Protein AF-A0A510KNB8-F1 (afdb_monomer_lite)

Organism: NCBI:txid109328

pLDDT: mean 75.85, std 16.87, range [37.97, 94.94]

Secondary structure (DSSP, 8-state):
--SHHHHHHHHHTTS-HHHHHHHHHHHHHHHHHHHHHHHHHHH-HHHHHHHHHHHHHTT--HHHHHHHHHHHHHHHTTT-TTT-EEEEE-SSSS-EEEEEPP---SSSHHHHHHHHHHHHHHHHHHS-SS-------PPPTTTHHHHHH-THHHHHHHHHHHHHHHHHHHHHHHHHHHHHHTS-SGGGTHHHHHHHHHHHHHHHHS--

Foldseek 3Di:
DPPPVVVVVVVVVPCDPVNVVVVVVVVVVVLVVVLVVVLVVLVPVVVVVVVLVVCVVVVNDPVVSVVVVVLSVLSNQAFDVVNHWDWDQDPVDRDIDTGGHGSCHCVRPVNVVVVVVVVVVVVVVVDDPDDDDDDDDDDDPVCVVVCVVPVVVVVVVVVVVVVVVVVVVVVVVVVVVVVVVPPPPVVVVVVVVVVVVVVVVVVVVVPD

InterPro domains:
  IPR026889 Transposase zinc-binding domain [PF14319] (63-139)

Radius of gyration: 32.55 Å; chains: 1; bounding box: 115×32×62 Å

Sequence (208 aa):
MSQDWDTKRLEENKKSRIEIRLIFLYNIFMINITQNKLKYIFSNNNILLDSLKFCKKNNIGDSHLEHIKLSIDKFLACRDISKGFVKFKCPHCPVTHLFPITCKSKLCPSCGYKYSRTWTENIQKHILNIEHRHVLFTVPQECRKFFFYDRSLLSKLSAAVNQVFKFIFHNISRKRKRKFLDIPDITLLTPILYITASFLSFILLAGT

Structure (mmCIF, N/CA/C/O backbone):
data_AF-A0A510KNB8-F1
#
_entry.id   AF-A0A510KNB8-F1
#
loop_
_atom_site.group_PDB
_atom_site.id
_atom_site.type_symbol
_atom_site.label_atom_id
_atom_site.label_alt_id
_atom_site.label_comp_id
_atom_site.label_asym_id
_atom_site.label_entity_id
_atom_site.label_seq_id
_atom_site.pdbx_PDB_ins_code
_atom_site.Cartn_x
_atom_site.Cartn_y
_atom_site.Cartn_z
_atom_site.occupancy
_atom_site.B_iso_or_equiv
_atom_site.auth_seq_id
_atom_site.auth_comp_id
_atom_site.auth_asym_id
_atom_site.auth_atom_id
_atom_site.pdbx_PDB_model_num
ATOM 1 N N . MET A 1 1 ? -33.572 16.484 -9.021 1.00 37.97 1 MET A N 1
ATOM 2 C CA . MET A 1 1 ? -32.137 16.449 -8.637 1.00 37.97 1 MET A CA 1
ATOM 3 C C . MET A 1 1 ? -31.408 15.131 -8.957 1.00 37.97 1 MET A C 1
ATOM 5 O O . MET A 1 1 ? -30.201 15.099 -8.782 1.00 37.97 1 MET A O 1
ATOM 9 N N . SER A 1 2 ? -32.062 14.073 -9.467 1.00 44.78 2 SER A N 1
ATOM 10 C CA . SER A 1 2 ? -31.378 12.819 -9.878 1.00 44.78 2 SER A CA 1
ATOM 11 C C . SER A 1 2 ? -30.933 12.761 -11.349 1.00 44.78 2 SER A C 1
ATOM 13 O O . SER A 1 2 ? -30.234 11.833 -11.721 1.00 44.78 2 SER A O 1
ATOM 15 N N . GLN A 1 3 ? -31.290 13.739 -12.187 1.00 38.41 3 GLN A N 1
ATOM 16 C CA . GLN A 1 3 ? -30.986 13.690 -13.627 1.00 38.41 3 GLN A CA 1
ATOM 17 C C . GLN A 1 3 ? -29.587 14.209 -14.005 1.00 38.41 3 GLN A C 1
ATOM 19 O O . GLN A 1 3 ? -29.182 14.006 -15.137 1.00 38.41 3 GLN A O 1
ATOM 24 N N . ASP A 1 4 ? -28.836 14.828 -13.083 1.00 41.72 4 ASP A N 1
ATOM 25 C CA . ASP A 1 4 ? -27.551 15.498 -13.386 1.00 41.72 4 ASP A CA 1
ATOM 26 C C . ASP A 1 4 ? -26.318 14.568 -13.304 1.00 41.72 4 ASP A C 1
ATOM 28 O O . ASP A 1 4 ? -25.263 14.838 -13.880 1.00 41.72 4 ASP A O 1
ATOM 32 N N . TRP A 1 5 ? -26.441 13.439 -12.597 1.00 46.06 5 TRP A N 1
ATOM 33 C CA . TRP A 1 5 ? -25.356 12.460 -12.442 1.00 46.06 5 TRP A CA 1
ATOM 34 C C . TRP A 1 5 ? -25.193 11.556 -13.667 1.00 46.06 5 TRP A C 1
ATOM 36 O O . TRP A 1 5 ? -24.075 11.152 -13.991 1.00 46.06 5 TRP A O 1
ATOM 46 N N . ASP A 1 6 ? -26.291 11.254 -14.360 1.00 45.09 6 ASP A N 1
ATOM 47 C CA . ASP A 1 6 ? -26.272 10.387 -15.539 1.00 45.09 6 ASP A CA 1
ATOM 48 C C . ASP A 1 6 ? -25.862 11.150 -16.811 1.00 45.09 6 ASP A C 1
ATOM 50 O O . ASP A 1 6 ? -25.139 10.595 -17.638 1.00 45.09 6 ASP A O 1
ATOM 54 N N . THR A 1 7 ? -26.193 12.441 -16.940 1.00 47.72 7 THR A N 1
ATOM 55 C CA . THR A 1 7 ? -25.701 13.309 -18.032 1.00 47.72 7 THR A CA 1
ATOM 56 C C . THR A 1 7 ? -24.196 13.550 -17.945 1.00 47.72 7 THR A C 1
ATOM 58 O O . THR A 1 7 ? -23.511 13.399 -18.956 1.00 47.72 7 THR A O 1
ATOM 61 N N . LYS A 1 8 ? -23.643 13.795 -16.745 1.00 50.78 8 LYS A N 1
ATOM 62 C CA . LYS A 1 8 ? -22.181 13.868 -16.536 1.00 50.78 8 LYS A CA 1
ATOM 63 C C . LYS A 1 8 ? -21.472 12.556 -16.891 1.00 50.78 8 LYS A C 1
ATOM 65 O O . LYS A 1 8 ? -20.416 12.580 -17.518 1.00 50.78 8 LYS A O 1
ATOM 70 N N . ARG A 1 9 ? -22.079 11.402 -16.585 1.00 43.78 9 ARG A N 1
ATOM 71 C CA . ARG A 1 9 ? -21.551 10.073 -16.958 1.00 43.78 9 ARG A CA 1
ATOM 72 C C . ARG A 1 9 ? -21.585 9.821 -18.474 1.00 43.78 9 ARG A C 1
ATOM 74 O O . ARG A 1 9 ? -20.752 9.078 -18.997 1.00 43.78 9 ARG A O 1
ATOM 81 N N . LEU A 1 10 ? -22.534 10.416 -19.197 1.00 47.25 10 LEU A N 1
ATOM 82 C CA . LEU A 1 10 ? -22.627 10.327 -20.659 1.00 47.25 10 LEU A CA 1
ATOM 83 C C . LEU A 1 10 ? -21.673 11.306 -21.372 1.00 47.25 10 LEU A C 1
ATOM 85 O O . LEU A 1 10 ? -21.137 10.961 -22.425 1.00 47.25 10 LEU A O 1
ATOM 89 N N . GLU A 1 11 ? -21.389 12.474 -20.788 1.00 47.88 11 GLU A N 1
ATOM 90 C CA . GLU A 1 11 ? -20.383 13.425 -21.294 1.00 47.88 11 GLU A CA 1
ATOM 91 C C . GLU A 1 11 ? -18.941 12.937 -21.078 1.00 47.88 11 GLU A C 1
ATOM 93 O O . GLU A 1 11 ? -18.114 13.048 -21.986 1.00 47.88 11 GLU A O 1
ATOM 98 N N . GLU A 1 12 ? -18.646 12.276 -19.952 1.00 51.28 12 GLU A N 1
ATOM 99 C CA . GLU A 1 12 ? -17.350 11.617 -19.714 1.00 51.28 12 GLU A CA 1
ATOM 100 C C . GLU A 1 12 ? -17.044 10.504 -20.741 1.00 51.28 12 GLU A C 1
ATOM 102 O O . GLU A 1 12 ? -15.880 10.250 -21.063 1.00 51.28 12 GLU A O 1
ATOM 107 N N . ASN A 1 13 ? -18.078 9.885 -21.325 1.00 47.84 13 ASN A N 1
ATOM 108 C CA . ASN A 1 13 ? -17.959 8.811 -22.320 1.00 47.84 13 ASN A CA 1
ATOM 109 C C . ASN A 1 13 ? -17.684 9.289 -23.761 1.00 47.84 13 ASN A C 1
ATOM 111 O O . ASN A 1 13 ? -17.411 8.464 -24.635 1.00 47.84 13 ASN A O 1
ATOM 115 N N . LYS A 1 14 ? -17.701 10.603 -24.030 1.00 47.09 14 LYS A N 1
ATOM 116 C CA . LYS A 1 14 ? -17.340 11.190 -25.338 1.00 47.09 14 LYS A CA 1
ATOM 117 C C . LYS A 1 14 ? -15.885 11.653 -25.427 1.00 47.09 14 LYS A C 1
ATOM 119 O O . LYS A 1 14 ? -15.497 12.275 -26.415 1.00 47.09 14 LYS A O 1
ATOM 124 N N . LYS A 1 15 ? -15.050 11.350 -24.431 1.00 50.06 15 LYS A N 1
ATOM 125 C CA . LYS A 1 15 ? -13.627 11.689 -24.485 1.00 50.06 15 LYS A CA 1
ATOM 126 C C . LYS A 1 15 ? -12.963 10.892 -25.606 1.00 50.06 15 LYS A C 1
ATOM 128 O O . LYS A 1 15 ? -12.914 9.662 -25.561 1.00 50.06 15 LYS A O 1
ATOM 133 N N . SER A 1 16 ? -12.525 11.589 -26.656 1.00 60.34 16 SER A N 1
ATOM 134 C CA . SER A 1 16 ? -12.031 10.964 -27.884 1.00 60.34 16 SER A CA 1
ATOM 135 C C . SER A 1 16 ? -10.957 9.917 -27.556 1.00 60.34 16 SER A C 1
ATOM 137 O O . SER A 1 16 ? -10.113 10.111 -26.677 1.00 60.34 16 SER A O 1
ATOM 139 N N . ARG A 1 17 ? -10.960 8.778 -28.263 1.00 57.19 17 ARG A N 1
ATOM 140 C CA . ARG A 1 17 ? -9.963 7.698 -28.086 1.00 57.19 17 ARG A CA 1
ATOM 141 C C . ARG A 1 17 ? -8.509 8.205 -28.103 1.00 57.19 17 ARG A C 1
ATOM 143 O O . ARG A 1 17 ? -7.626 7.541 -27.563 1.00 57.19 17 ARG A O 1
ATOM 150 N N . ILE A 1 18 ? -8.275 9.360 -28.725 1.00 60.16 18 ILE A N 1
ATOM 151 C CA . ILE A 1 18 ? -6.992 10.056 -28.811 1.00 60.16 18 ILE A CA 1
ATOM 152 C C . ILE A 1 18 ? -6.661 10.754 -27.485 1.00 60.16 18 ILE A C 1
ATOM 154 O O . ILE A 1 18 ? -5.576 10.538 -26.955 1.00 60.16 18 ILE A O 1
ATOM 158 N N . GLU A 1 19 ? -7.591 11.501 -26.885 1.00 64.12 19 GLU A N 1
ATOM 159 C CA . GLU A 1 19 ? -7.379 12.143 -25.581 1.00 64.12 19 GLU A CA 1
ATOM 160 C C . GLU A 1 19 ? -7.156 11.133 -24.452 1.00 64.12 19 GLU A C 1
ATOM 162 O O . GLU A 1 19 ? -6.263 11.317 -23.626 1.00 64.12 19 GLU A O 1
ATOM 167 N N . ILE A 1 20 ? -7.903 10.024 -24.437 1.00 65.88 20 ILE A N 1
ATOM 168 C CA . ILE A 1 20 ? -7.697 8.949 -23.452 1.00 65.88 20 ILE A CA 1
ATOM 169 C C . ILE A 1 20 ? -6.297 8.335 -23.616 1.00 65.88 20 ILE A C 1
ATOM 171 O O . ILE A 1 20 ? -5.609 8.086 -22.624 1.00 65.88 20 ILE A O 1
ATOM 175 N N . ARG A 1 21 ? -5.835 8.139 -24.860 1.00 62.38 21 ARG A N 1
ATOM 176 C CA . ARG A 1 21 ? -4.473 7.662 -25.155 1.00 62.38 21 ARG A CA 1
ATOM 177 C C . ARG A 1 21 ? -3.401 8.665 -24.736 1.00 62.38 21 ARG A C 1
ATOM 179 O O . ARG A 1 21 ? -2.405 8.247 -24.156 1.00 62.38 21 ARG A O 1
ATOM 186 N N . LEU A 1 22 ? -3.599 9.958 -24.979 1.00 62.34 22 LEU A N 1
ATOM 187 C CA . LEU A 1 22 ? -2.651 11.009 -24.599 1.00 62.34 22 LEU A CA 1
ATOM 188 C C . LEU A 1 22 ? -2.542 11.152 -23.077 1.00 62.34 22 LEU A C 1
ATOM 190 O O . LEU A 1 22 ? -1.435 11.198 -22.550 1.00 62.34 22 LEU A O 1
ATOM 194 N N . ILE A 1 23 ? -3.664 11.111 -22.352 1.00 68.44 23 ILE A N 1
ATOM 195 C CA . ILE A 1 23 ? -3.682 11.113 -20.880 1.00 68.44 23 ILE A CA 1
ATOM 196 C C . ILE A 1 23 ? -3.007 9.852 -20.327 1.00 68.44 23 ILE A C 1
ATOM 198 O O . ILE A 1 23 ? -2.263 9.914 -19.347 1.00 68.44 23 ILE A O 1
ATOM 202 N N . PHE A 1 24 ? -3.233 8.694 -20.949 1.00 63.56 24 PHE A N 1
ATOM 203 C CA . PHE A 1 24 ? -2.579 7.445 -20.564 1.00 63.56 24 PHE A CA 1
ATOM 204 C C . PHE A 1 24 ? -1.060 7.501 -20.785 1.00 63.56 24 PHE A C 1
ATOM 206 O O . PHE A 1 24 ? -0.296 7.131 -19.892 1.00 63.56 24 PHE A O 1
ATOM 213 N N . LEU A 1 25 ? -0.617 8.020 -21.931 1.00 60.75 25 LEU A N 1
ATOM 214 C CA . LEU A 1 25 ? 0.799 8.190 -22.261 1.00 60.75 25 LEU A CA 1
ATOM 215 C C . LEU A 1 25 ? 1.481 9.217 -21.353 1.00 60.75 25 LEU A C 1
ATOM 217 O O . LEU A 1 25 ? 2.563 8.933 -20.847 1.00 60.75 25 LEU A O 1
ATOM 221 N N . TYR A 1 26 ? 0.835 10.351 -21.070 1.00 64.25 26 TYR A N 1
ATOM 222 C CA . TYR A 1 26 ? 1.344 11.363 -20.143 1.00 64.25 26 TYR A CA 1
ATOM 223 C C . TYR A 1 26 ? 1.518 10.794 -18.732 1.00 64.25 26 TYR A C 1
ATOM 225 O O . TYR A 1 26 ? 2.576 10.946 -18.129 1.00 64.25 26 TYR A O 1
ATOM 233 N N . ASN A 1 27 ? 0.533 10.046 -18.228 1.00 59.69 27 ASN A N 1
ATOM 234 C CA . ASN A 1 27 ? 0.640 9.398 -16.921 1.00 59.69 27 ASN A CA 1
ATOM 235 C C . ASN A 1 27 ? 1.755 8.343 -16.884 1.00 59.69 27 ASN A C 1
ATOM 237 O O . ASN A 1 27 ? 2.512 8.286 -15.918 1.00 59.69 27 ASN A O 1
ATOM 241 N N . ILE A 1 28 ? 1.904 7.528 -17.934 1.00 61.66 28 ILE A N 1
ATOM 242 C CA . ILE A 1 28 ? 3.012 6.565 -18.035 1.00 61.66 28 ILE A CA 1
ATOM 243 C C . ILE A 1 28 ? 4.361 7.285 -18.044 1.00 61.66 28 ILE A C 1
ATOM 245 O O . ILE A 1 28 ? 5.268 6.885 -17.314 1.00 61.66 28 ILE A O 1
ATOM 249 N N . PHE A 1 29 ? 4.484 8.343 -18.840 1.00 57.44 29 PHE A N 1
ATOM 250 C CA . PHE A 1 29 ? 5.706 9.121 -18.991 1.00 57.44 29 PHE A CA 1
ATOM 251 C C . PHE A 1 29 ? 6.100 9.820 -17.684 1.00 57.44 29 PHE A C 1
ATOM 253 O O . PHE A 1 29 ? 7.228 9.660 -17.217 1.00 57.44 29 PHE A O 1
ATOM 260 N N . MET A 1 30 ? 5.153 10.495 -17.028 1.00 55.53 30 MET A N 1
ATOM 261 C CA . MET A 1 30 ? 5.379 11.191 -15.758 1.00 55.53 30 MET A CA 1
ATOM 262 C C . MET A 1 30 ? 5.761 10.233 -14.627 1.00 55.53 30 MET A C 1
ATOM 264 O O . MET A 1 30 ? 6.678 10.532 -13.860 1.00 55.53 30 MET A O 1
ATOM 268 N N . ILE A 1 31 ? 5.127 9.056 -14.555 1.00 59.28 31 ILE A N 1
ATOM 269 C CA . ILE A 1 31 ? 5.486 8.006 -13.592 1.00 59.28 31 ILE A CA 1
ATOM 270 C C . ILE A 1 31 ? 6.909 7.496 -13.856 1.00 59.28 31 ILE A C 1
ATOM 272 O O . ILE A 1 31 ? 7.664 7.289 -12.907 1.00 59.28 31 ILE A O 1
ATOM 276 N N . ASN A 1 32 ? 7.305 7.319 -15.120 1.00 58.62 32 ASN A N 1
ATOM 277 C CA . ASN A 1 32 ? 8.654 6.864 -15.472 1.00 58.62 32 ASN A CA 1
ATOM 278 C C . ASN A 1 32 ? 9.730 7.900 -15.097 1.00 58.62 32 ASN A C 1
ATOM 280 O O . ASN A 1 32 ? 10.760 7.539 -14.529 1.00 58.62 32 ASN A O 1
ATOM 284 N N . ILE A 1 33 ? 9.463 9.191 -15.325 1.00 58.91 33 ILE A N 1
ATOM 285 C CA . ILE A 1 33 ? 10.371 10.284 -14.942 1.00 58.91 33 ILE A CA 1
ATOM 286 C C . ILE A 1 33 ? 10.575 10.334 -13.422 1.00 58.91 33 ILE A C 1
ATOM 288 O O . ILE A 1 33 ? 11.712 10.417 -12.952 1.00 58.91 33 ILE A O 1
ATOM 292 N N . THR A 1 34 ? 9.502 10.236 -12.627 1.00 59.38 34 THR A N 1
ATOM 293 C CA . THR A 1 34 ? 9.623 10.267 -11.155 1.00 59.38 34 THR A CA 1
ATOM 294 C C . THR A 1 34 ? 10.324 9.028 -10.597 1.00 59.38 34 THR A C 1
ATOM 296 O O . THR A 1 34 ? 11.083 9.141 -9.632 1.00 59.38 34 THR A O 1
ATOM 299 N N . GLN A 1 35 ? 10.125 7.849 -11.202 1.00 63.97 35 GLN A N 1
ATOM 300 C CA . GLN A 1 35 ? 10.828 6.624 -10.799 1.00 63.97 35 GLN A CA 1
ATOM 301 C C . GLN A 1 35 ? 12.347 6.767 -10.961 1.00 63.97 35 GLN A C 1
ATOM 303 O O . GLN A 1 35 ? 13.082 6.346 -10.071 1.00 63.97 35 GLN A O 1
ATOM 308 N N . ASN A 1 36 ? 12.817 7.396 -12.042 1.00 69.00 36 ASN A N 1
ATOM 309 C CA . ASN A 1 36 ? 14.249 7.542 -12.319 1.00 69.00 36 ASN A CA 1
ATOM 310 C C . ASN A 1 36 ? 14.960 8.428 -11.285 1.00 69.00 36 ASN A C 1
ATOM 312 O O . ASN A 1 36 ? 16.043 8.078 -10.819 1.00 69.00 36 ASN A O 1
ATOM 316 N N . LYS A 1 37 ? 14.320 9.518 -10.839 1.00 81.44 37 LYS A N 1
ATOM 317 C CA . LYS A 1 37 ? 14.880 10.397 -9.799 1.00 81.44 37 LYS A CA 1
ATOM 318 C C . LYS A 1 37 ? 14.976 9.703 -8.437 1.00 81.44 37 LYS A C 1
ATOM 320 O O . LYS A 1 37 ? 15.983 9.835 -7.749 1.00 81.44 37 LYS A O 1
ATOM 325 N N . LEU A 1 38 ? 13.954 8.936 -8.049 1.00 83.31 38 LEU A N 1
ATOM 326 C CA . LEU A 1 38 ? 13.978 8.192 -6.785 1.00 83.31 38 LEU A CA 1
ATOM 327 C C . LEU A 1 38 ? 14.984 7.044 -6.816 1.00 83.31 38 LEU A C 1
ATOM 329 O O . LEU A 1 38 ? 15.718 6.858 -5.850 1.00 83.31 38 LEU A O 1
ATOM 333 N N . LYS A 1 39 ? 15.069 6.306 -7.927 1.00 86.12 39 LYS A N 1
ATOM 334 C CA . LYS A 1 39 ? 16.095 5.273 -8.096 1.00 86.12 39 LYS A CA 1
ATOM 335 C C . LYS A 1 39 ? 17.502 5.844 -7.955 1.00 86.12 39 LYS A C 1
ATOM 337 O O . LYS A 1 39 ? 18.320 5.224 -7.292 1.00 86.12 39 LYS A O 1
ATOM 342 N N . TYR A 1 40 ? 17.760 7.034 -8.498 1.00 84.69 40 TYR A N 1
ATOM 343 C CA . TYR A 1 40 ? 19.043 7.715 -8.324 1.00 84.69 40 TYR A CA 1
ATOM 344 C C . TYR A 1 40 ? 19.358 8.007 -6.847 1.00 84.69 40 TYR A C 1
ATOM 346 O O . TYR A 1 40 ? 20.450 7.699 -6.381 1.00 84.69 40 TYR A O 1
ATOM 354 N N . ILE A 1 41 ? 18.385 8.523 -6.085 1.00 84.44 41 ILE A N 1
ATOM 355 C CA . ILE A 1 41 ? 18.554 8.803 -4.647 1.00 84.44 41 ILE A CA 1
ATOM 356 C C . ILE A 1 41 ? 18.898 7.524 -3.875 1.00 84.44 41 ILE A C 1
ATOM 358 O O . ILE A 1 41 ? 19.840 7.518 -3.088 1.00 84.44 41 ILE A O 1
ATOM 362 N N . PHE A 1 42 ? 18.164 6.436 -4.120 1.00 82.81 42 PHE A N 1
ATOM 363 C CA . PHE A 1 42 ? 18.395 5.159 -3.440 1.00 82.81 42 PHE A CA 1
ATOM 364 C C . PHE A 1 42 ? 19.616 4.396 -3.962 1.00 82.81 42 PHE A C 1
ATOM 366 O O . PHE A 1 42 ? 20.124 3.536 -3.256 1.00 82.81 42 PHE A O 1
ATOM 373 N N . SER A 1 43 ? 20.113 4.706 -5.159 1.00 82.75 43 SER A N 1
ATOM 374 C CA . SER A 1 43 ? 21.369 4.149 -5.668 1.00 82.75 43 SER A CA 1
ATOM 375 C C . SER A 1 43 ? 22.597 4.783 -5.010 1.00 82.75 43 SER A C 1
ATOM 377 O O . SER A 1 43 ? 23.699 4.255 -5.147 1.00 82.75 43 SER A O 1
ATOM 379 N N . ASN A 1 44 ? 22.437 5.918 -4.322 1.00 79.81 44 ASN A N 1
ATOM 380 C CA . ASN A 1 44 ? 23.536 6.573 -3.635 1.00 79.81 44 ASN A CA 1
ATOM 381 C C . ASN A 1 44 ? 23.776 5.911 -2.267 1.00 79.81 44 ASN A C 1
ATOM 383 O O . ASN A 1 44 ? 23.074 6.183 -1.287 1.00 79.81 44 ASN A O 1
ATOM 387 N N . ASN A 1 45 ? 24.781 5.033 -2.205 1.00 68.94 45 ASN A N 1
ATOM 388 C CA . ASN A 1 45 ? 25.055 4.159 -1.057 1.00 68.94 45 ASN A CA 1
ATOM 389 C C . ASN A 1 45 ? 25.256 4.904 0.273 1.00 68.94 45 ASN A C 1
ATOM 391 O O . ASN A 1 45 ? 24.925 4.361 1.326 1.00 68.94 45 ASN A O 1
ATOM 395 N N . ASN A 1 46 ? 25.734 6.151 0.242 1.00 71.44 46 ASN A N 1
ATOM 396 C CA . ASN A 1 46 ? 25.995 6.933 1.454 1.00 71.44 46 ASN A CA 1
ATOM 397 C C . ASN A 1 46 ? 24.700 7.268 2.215 1.00 71.44 46 ASN A C 1
ATOM 399 O O . ASN A 1 46 ? 24.620 7.057 3.422 1.00 71.44 46 ASN A O 1
ATOM 403 N N . ILE A 1 47 ? 23.645 7.682 1.502 1.00 73.50 47 ILE A N 1
ATOM 404 C CA . ILE A 1 47 ? 22.344 8.032 2.103 1.00 73.50 47 ILE A CA 1
ATOM 405 C C . ILE A 1 47 ? 21.697 6.793 2.734 1.00 73.50 47 ILE A C 1
ATOM 407 O O . ILE A 1 47 ? 21.156 6.839 3.842 1.00 73.50 47 ILE A O 1
ATOM 411 N N . LEU A 1 48 ? 21.773 5.667 2.026 1.00 73.75 48 LEU A N 1
ATOM 412 C CA . LEU A 1 48 ? 21.264 4.375 2.474 1.00 73.75 48 LEU A CA 1
ATOM 413 C C . LEU A 1 48 ? 21.982 3.893 3.737 1.00 73.75 48 LEU A C 1
ATOM 415 O O . LEU A 1 48 ? 21.340 3.480 4.702 1.00 73.75 48 LEU A O 1
ATOM 419 N N . LEU A 1 49 ? 23.312 3.976 3.743 1.00 73.69 49 LEU A N 1
ATOM 420 C CA . LEU A 1 49 ? 24.137 3.533 4.856 1.00 73.69 49 LEU A CA 1
ATOM 421 C C . LEU A 1 49 ? 23.889 4.374 6.114 1.00 73.69 49 LEU A C 1
ATOM 423 O O . LEU A 1 49 ? 23.767 3.816 7.205 1.00 73.69 49 LEU A O 1
ATOM 427 N N . ASP A 1 50 ? 23.749 5.690 5.975 1.00 75.88 50 ASP A N 1
ATOM 428 C CA . ASP A 1 50 ? 23.481 6.581 7.107 1.00 75.88 50 ASP A CA 1
ATOM 429 C C . ASP A 1 50 ? 22.069 6.391 7.669 1.00 75.88 50 ASP A C 1
ATOM 431 O O . ASP A 1 50 ? 21.879 6.358 8.888 1.00 75.88 50 ASP A O 1
ATOM 435 N N . SER A 1 51 ? 21.094 6.129 6.797 1.00 73.88 51 SER A N 1
ATOM 436 C CA . SER A 1 51 ? 19.736 5.751 7.203 1.00 73.88 51 SER A CA 1
ATOM 437 C C . SER A 1 51 ? 19.729 4.433 7.987 1.00 73.88 51 SER A C 1
ATOM 439 O O . SER A 1 51 ? 19.083 4.322 9.028 1.00 73.88 51 SER A O 1
ATOM 441 N N . LEU A 1 52 ? 20.495 3.435 7.539 1.00 78.62 52 LEU A N 1
ATOM 442 C CA . LEU A 1 52 ? 20.609 2.143 8.222 1.00 78.62 52 LEU A CA 1
ATOM 443 C C . LEU A 1 52 ? 21.326 2.260 9.576 1.00 78.62 52 LEU A C 1
ATOM 445 O O . LEU A 1 52 ? 20.895 1.634 10.546 1.00 78.62 52 LEU A O 1
ATOM 449 N N . LYS A 1 53 ? 22.372 3.093 9.678 1.00 78.31 53 LYS A N 1
ATOM 450 C CA . LYS A 1 53 ? 23.030 3.415 10.959 1.00 78.31 53 LYS A CA 1
ATOM 451 C C . LYS A 1 53 ? 22.052 4.072 11.935 1.00 78.31 53 LYS A C 1
ATOM 453 O O . LYS A 1 53 ? 22.024 3.703 13.108 1.00 78.31 53 LYS A O 1
ATOM 458 N N . PHE A 1 54 ? 21.217 4.998 11.456 1.00 77.19 54 PHE A N 1
ATOM 459 C CA . PHE A 1 54 ? 20.163 5.616 12.262 1.00 77.19 54 PHE A CA 1
ATOM 460 C C . PHE A 1 54 ? 19.136 4.586 12.751 1.00 77.19 54 PHE A C 1
ATOM 462 O O . PHE A 1 54 ? 18.764 4.593 13.923 1.00 77.19 54 PHE A O 1
ATOM 469 N N . CYS A 1 55 ? 18.705 3.660 11.894 1.00 73.81 55 CYS A N 1
ATOM 470 C CA . CYS A 1 55 ? 17.787 2.591 12.288 1.00 73.81 55 CYS A CA 1
ATOM 471 C C . CYS A 1 55 ? 18.389 1.677 13.367 1.00 73.81 55 CYS A C 1
ATOM 473 O O . CYS A 1 55 ? 17.719 1.383 14.356 1.00 73.81 55 CYS A O 1
ATOM 475 N N . LYS A 1 56 ? 19.666 1.296 13.228 1.00 76.44 56 LYS A N 1
ATOM 476 C CA . LYS A 1 56 ? 20.380 0.488 14.228 1.00 76.44 56 LYS A CA 1
ATOM 477 C C . LYS A 1 56 ? 20.512 1.213 15.573 1.00 76.44 56 LYS A C 1
ATOM 479 O O . LYS A 1 56 ? 20.352 0.592 16.617 1.00 76.44 56 LYS A O 1
ATOM 484 N N . LYS A 1 57 ? 20.722 2.534 15.553 1.00 77.06 57 LYS A N 1
ATOM 485 C CA . LYS A 1 57 ? 20.771 3.383 16.759 1.00 77.06 57 LYS A CA 1
ATOM 486 C C . LYS A 1 57 ? 19.442 3.421 17.532 1.00 77.06 57 LYS A C 1
ATOM 488 O O . LYS A 1 57 ? 19.456 3.669 18.730 1.00 77.06 57 LYS A O 1
ATOM 493 N N . ASN A 1 58 ? 18.312 3.168 16.870 1.00 73.88 58 ASN A N 1
ATOM 494 C CA . ASN A 1 58 ? 16.976 3.154 17.478 1.00 73.88 58 ASN A CA 1
ATOM 495 C C . ASN A 1 58 ? 16.494 1.737 17.862 1.00 73.88 58 ASN A C 1
ATOM 497 O O . ASN A 1 58 ? 15.289 1.504 17.936 1.00 73.88 58 ASN A O 1
ATOM 501 N N . ASN A 1 59 ? 17.412 0.786 18.074 1.00 73.06 59 ASN A N 1
ATOM 502 C CA . ASN A 1 59 ? 17.125 -0.601 18.472 1.00 73.06 59 ASN A CA 1
ATOM 503 C C . ASN A 1 59 ? 16.150 -1.349 17.539 1.00 73.06 59 ASN A C 1
ATOM 505 O O . ASN A 1 59 ? 15.390 -2.214 17.977 1.00 73.06 59 ASN A O 1
ATOM 509 N N . ILE A 1 60 ? 16.156 -1.037 16.240 1.00 77.19 60 ILE A N 1
ATOM 510 C CA . ILE A 1 60 ? 15.411 -1.824 15.253 1.00 77.19 60 ILE A CA 1
ATOM 511 C C . ILE A 1 60 ? 16.116 -3.174 15.080 1.00 77.19 60 ILE A C 1
ATOM 513 O O . ILE A 1 60 ? 17.318 -3.209 14.829 1.00 77.19 60 ILE A O 1
ATOM 517 N N . GLY A 1 61 ? 15.368 -4.274 15.205 1.00 79.88 61 GLY A N 1
ATOM 518 C CA . GLY A 1 61 ? 15.914 -5.627 15.074 1.00 79.88 61 GLY A CA 1
ATOM 519 C C . GLY A 1 61 ? 16.529 -5.892 13.696 1.00 79.88 61 GLY A C 1
ATOM 520 O O . GLY A 1 61 ? 16.019 -5.416 12.677 1.00 79.88 61 GLY A O 1
ATOM 521 N N . ASP A 1 62 ? 17.597 -6.690 13.661 1.00 82.38 62 ASP A N 1
ATOM 522 C CA . ASP A 1 62 ? 18.381 -6.942 12.443 1.00 82.38 62 ASP A CA 1
ATOM 523 C C . ASP A 1 62 ? 17.545 -7.548 11.303 1.00 82.38 62 ASP A C 1
ATOM 525 O O . ASP A 1 62 ? 17.686 -7.143 10.149 1.00 82.38 62 ASP A O 1
ATOM 529 N N . SER A 1 63 ? 16.579 -8.416 11.621 1.00 84.94 63 SER A N 1
ATOM 530 C CA . SER A 1 63 ? 15.647 -8.988 10.636 1.00 84.94 63 SER A CA 1
ATOM 531 C C . SER A 1 63 ? 14.815 -7.923 9.911 1.00 84.94 63 SER A C 1
ATOM 533 O O . SER A 1 63 ? 14.536 -8.026 8.713 1.00 84.94 63 SER A O 1
ATOM 535 N N . HIS A 1 64 ? 14.435 -6.855 10.614 1.00 82.81 64 HIS A N 1
ATOM 536 C CA . HIS A 1 64 ? 13.695 -5.750 10.017 1.00 82.81 64 HIS A CA 1
ATOM 537 C C . HIS A 1 64 ? 14.597 -4.907 9.106 1.00 82.81 64 HIS A C 1
ATOM 539 O O . HIS A 1 64 ? 14.160 -4.468 8.041 1.00 82.81 64 HIS A O 1
ATOM 545 N N . LEU A 1 65 ? 15.868 -4.728 9.480 1.00 84.62 65 LEU A N 1
ATOM 546 C CA . LEU A 1 65 ? 16.859 -4.037 8.651 1.00 84.62 65 LEU A CA 1
ATOM 547 C C . LEU A 1 65 ? 17.124 -4.785 7.341 1.00 84.62 65 LEU A C 1
ATOM 549 O O . LEU A 1 65 ? 17.187 -4.158 6.282 1.00 84.62 65 LEU A O 1
ATOM 553 N N . GLU A 1 66 ? 17.235 -6.112 7.384 1.00 86.62 66 GLU A N 1
ATOM 554 C CA . GLU A 1 66 ? 17.367 -6.941 6.181 1.00 86.62 66 GLU A CA 1
ATOM 555 C C . GLU A 1 66 ? 16.160 -6.798 5.257 1.00 86.62 66 GLU A C 1
ATOM 557 O O . GLU A 1 66 ? 16.316 -6.603 4.050 1.00 86.62 66 GLU A O 1
ATOM 562 N N . HIS A 1 67 ? 14.948 -6.802 5.816 1.00 88.12 67 HIS A N 1
ATOM 563 C CA . HIS A 1 67 ? 13.736 -6.591 5.031 1.00 88.12 67 HIS A CA 1
ATOM 564 C C . HIS A 1 67 ? 13.714 -5.211 4.348 1.00 88.12 67 HIS A C 1
ATOM 566 O O . HIS A 1 67 ? 13.269 -5.089 3.200 1.00 88.12 67 HIS A O 1
ATOM 572 N N . ILE A 1 68 ? 14.197 -4.165 5.026 1.00 86.12 68 ILE A N 1
ATOM 573 C CA . ILE A 1 68 ? 14.320 -2.818 4.450 1.00 86.12 68 ILE A CA 1
ATOM 574 C C . ILE A 1 68 ? 15.302 -2.831 3.273 1.00 86.12 68 ILE A C 1
ATOM 576 O O . ILE A 1 68 ? 14.932 -2.375 2.189 1.00 86.12 68 ILE A O 1
ATOM 580 N N . LYS A 1 69 ? 16.502 -3.402 3.447 1.00 87.00 69 LYS A N 1
ATOM 581 C CA . LYS A 1 69 ? 17.507 -3.527 2.373 1.00 87.00 69 LYS A CA 1
ATOM 582 C C . LYS A 1 69 ? 16.937 -4.261 1.161 1.00 87.00 69 LYS A C 1
ATOM 584 O O . LYS A 1 69 ? 16.890 -3.704 0.068 1.00 87.00 69 LYS A O 1
ATOM 589 N N . LEU A 1 70 ? 16.356 -5.439 1.388 1.00 89.81 70 LEU A N 1
ATOM 590 C CA . LEU A 1 70 ? 15.731 -6.249 0.344 1.00 89.81 70 LEU A CA 1
ATOM 591 C C . LEU A 1 70 ? 14.626 -5.489 -0.406 1.00 89.81 70 LEU A C 1
ATOM 593 O O . LEU A 1 70 ? 14.457 -5.642 -1.617 1.00 89.81 70 LEU A O 1
ATOM 597 N N . SER A 1 71 ? 13.839 -4.680 0.304 1.00 89.81 71 SER A N 1
ATOM 598 C CA . SER A 1 71 ? 12.771 -3.878 -0.300 1.00 89.81 71 SER A CA 1
ATOM 599 C C . SER A 1 71 ? 13.316 -2.790 -1.225 1.00 89.81 71 SER A C 1
ATOM 601 O O . SER A 1 71 ? 12.701 -2.510 -2.258 1.00 89.81 71 SER A O 1
ATOM 603 N N . ILE A 1 72 ? 14.458 -2.201 -0.868 1.00 88.94 72 ILE A N 1
ATOM 604 C CA . ILE A 1 72 ? 15.139 -1.170 -1.652 1.00 88.94 72 ILE A CA 1
ATOM 605 C C . ILE A 1 72 ? 15.815 -1.793 -2.876 1.00 88.94 72 ILE A C 1
ATOM 607 O O . ILE A 1 72 ? 15.595 -1.312 -3.987 1.00 88.94 72 ILE A O 1
ATOM 611 N N . ASP A 1 73 ? 16.498 -2.927 -2.723 1.00 89.31 73 ASP A N 1
ATOM 612 C CA . ASP A 1 73 ? 17.115 -3.651 -3.843 1.00 89.31 73 ASP A CA 1
ATOM 613 C C . ASP A 1 73 ? 16.071 -4.073 -4.888 1.00 89.31 73 ASP A C 1
ATOM 615 O O . ASP A 1 73 ? 16.230 -3.846 -6.092 1.00 89.31 73 ASP A O 1
ATOM 619 N N . LYS A 1 74 ? 14.926 -4.599 -4.429 1.00 90.62 74 LYS A N 1
ATOM 620 C CA . LYS A 1 74 ? 13.773 -4.906 -5.292 1.00 90.62 74 LYS A CA 1
ATOM 621 C C . LYS A 1 74 ? 13.255 -3.668 -6.023 1.00 90.62 74 LYS A C 1
ATOM 623 O O . LYS A 1 74 ? 12.832 -3.772 -7.174 1.00 90.62 74 LYS A O 1
ATOM 628 N N . PHE A 1 75 ? 13.242 -2.506 -5.371 1.00 91.06 75 PHE A N 1
ATOM 629 C CA . PHE A 1 75 ? 12.820 -1.256 -5.998 1.00 91.06 75 PHE A CA 1
ATOM 630 C C . PHE A 1 75 ? 13.808 -0.793 -7.076 1.00 91.06 75 PHE A C 1
ATOM 632 O O . PHE A 1 75 ? 13.368 -0.427 -8.170 1.00 91.06 75 PHE A O 1
ATOM 639 N N . LEU A 1 76 ? 15.115 -0.869 -6.817 1.00 89.25 76 LEU A N 1
ATOM 640 C CA . LEU A 1 76 ? 16.154 -0.511 -7.786 1.00 89.25 76 LEU A CA 1
ATOM 641 C C . LEU A 1 76 ? 16.065 -1.388 -9.047 1.00 89.25 76 LEU A C 1
ATOM 643 O O . LEU A 1 76 ? 16.015 -0.856 -10.160 1.00 89.25 76 LEU A O 1
ATOM 647 N N . ALA A 1 77 ? 15.890 -2.702 -8.874 1.00 90.00 77 ALA A N 1
ATOM 648 C CA . ALA A 1 77 ? 15.716 -3.665 -9.967 1.00 90.00 77 ALA A CA 1
ATOM 649 C C . ALA A 1 77 ? 14.343 -3.596 -10.674 1.00 90.00 77 ALA A C 1
ATOM 651 O O . ALA A 1 77 ? 14.133 -4.222 -11.712 1.00 90.00 77 ALA A O 1
ATOM 652 N N . CYS A 1 78 ? 13.370 -2.857 -10.132 1.00 91.00 78 CYS A N 1
ATOM 653 C CA . CYS A 1 78 ? 12.012 -2.826 -10.670 1.00 91.00 78 CYS A CA 1
ATOM 654 C C . CYS A 1 78 ? 11.968 -2.226 -12.081 1.00 91.00 78 CYS A C 1
ATOM 656 O O . CYS A 1 78 ? 12.403 -1.095 -12.277 1.00 91.00 78 CYS A O 1
ATOM 658 N N . ARG A 1 79 ? 11.320 -2.906 -13.033 1.00 88.00 79 ARG A N 1
ATOM 659 C CA . ARG A 1 79 ? 11.173 -2.471 -14.435 1.00 88.00 79 ARG A CA 1
ATOM 660 C C . ARG A 1 79 ? 12.500 -2.309 -15.194 1.00 88.00 79 ARG A C 1
ATOM 662 O O . ARG A 1 79 ? 12.533 -1.624 -16.211 1.00 88.00 79 ARG A O 1
ATOM 669 N N . ASP A 1 80 ? 13.572 -2.929 -14.715 1.00 88.56 80 ASP A N 1
ATOM 670 C CA . ASP A 1 80 ? 14.844 -2.969 -15.427 1.00 88.56 80 ASP A CA 1
ATOM 671 C C . ASP A 1 80 ? 14.869 -4.175 -16.377 1.00 88.56 80 ASP A C 1
ATOM 673 O O . ASP A 1 80 ? 14.801 -5.326 -15.944 1.00 88.56 80 ASP A O 1
ATOM 677 N N . ILE A 1 81 ? 14.947 -3.908 -17.683 1.00 87.81 81 ILE A N 1
ATOM 678 C CA . ILE A 1 81 ? 14.968 -4.948 -18.721 1.00 87.81 81 ILE A CA 1
ATOM 679 C C . ILE A 1 81 ? 16.225 -5.816 -18.585 1.00 87.81 81 ILE A C 1
ATOM 681 O O . ILE A 1 81 ? 16.155 -7.014 -18.845 1.00 87.81 81 ILE A O 1
ATOM 685 N N . SER A 1 82 ? 17.347 -5.259 -18.113 1.00 88.69 82 SER A N 1
ATOM 686 C CA . SER A 1 82 ? 18.590 -6.018 -17.921 1.00 88.69 82 SER A CA 1
ATOM 687 C C . SER A 1 82 ? 18.475 -7.084 -16.827 1.00 88.69 82 SER A C 1
ATOM 689 O O . SER A 1 82 ? 19.169 -8.097 -16.872 1.00 88.69 82 SER A O 1
ATOM 691 N N . LYS A 1 83 ? 17.581 -6.877 -15.851 1.00 86.88 83 LYS A N 1
ATOM 692 C CA . LYS A 1 83 ? 17.360 -7.793 -14.723 1.00 86.88 83 LYS A CA 1
ATOM 693 C C . LYS A 1 83 ? 16.317 -8.863 -15.022 1.00 86.88 83 LYS A C 1
ATOM 695 O O . LYS A 1 83 ? 16.329 -9.913 -14.387 1.00 86.88 83 LYS A O 1
ATOM 700 N N . GLY A 1 84 ? 15.413 -8.605 -15.962 1.00 88.44 84 GLY A N 1
ATOM 701 C CA . GLY A 1 84 ? 14.445 -9.593 -16.409 1.00 88.44 84 GLY A CA 1
ATOM 702 C C . GLY A 1 84 ? 13.245 -8.985 -17.122 1.00 88.44 84 GLY A C 1
ATOM 703 O O . GLY A 1 84 ? 12.697 -7.948 -16.734 1.00 88.44 84 GLY A O 1
ATOM 704 N N . PHE A 1 85 ? 12.793 -9.684 -18.157 1.00 92.50 85 PHE A N 1
ATOM 705 C CA . PHE A 1 85 ? 11.633 -9.305 -18.950 1.00 92.50 85 PHE A CA 1
ATOM 706 C C . PHE A 1 85 ? 10.848 -10.538 -19.395 1.00 92.50 85 PHE A C 1
ATOM 708 O O . PHE A 1 85 ? 11.373 -11.643 -19.492 1.00 92.50 85 PHE A O 1
ATOM 715 N N . VAL A 1 86 ? 9.573 -10.321 -19.697 1.00 92.25 86 VAL A N 1
ATOM 716 C CA . VAL A 1 86 ? 8.686 -11.295 -20.325 1.00 92.25 86 VAL A CA 1
ATOM 717 C C . VAL A 1 86 ? 8.481 -10.868 -21.772 1.00 92.25 86 VAL A C 1
ATOM 719 O O 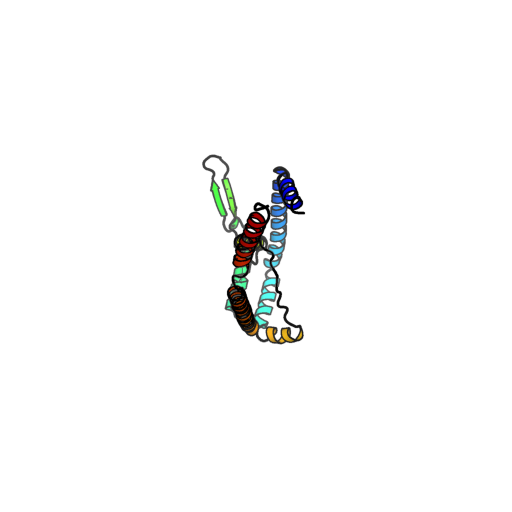. VAL A 1 86 ? 8.079 -9.735 -22.042 1.00 92.25 86 VAL A O 1
ATOM 722 N N . LYS A 1 87 ? 8.772 -11.769 -22.709 1.00 92.62 87 LYS A N 1
ATOM 723 C CA . LYS A 1 87 ? 8.594 -11.542 -24.145 1.00 92.62 87 LYS A CA 1
ATOM 724 C C . LYS A 1 87 ? 7.295 -12.200 -24.596 1.00 92.62 87 LYS A C 1
ATOM 726 O O . LYS A 1 87 ? 7.140 -13.408 -24.457 1.00 92.62 87 LYS A O 1
ATOM 731 N N . PHE A 1 88 ? 6.378 -11.413 -25.145 1.00 92.25 88 PHE A N 1
ATOM 732 C CA . PHE A 1 88 ? 5.127 -11.899 -25.718 1.00 92.25 88 PHE A CA 1
ATOM 733 C C . PHE A 1 88 ? 5.135 -11.674 -27.227 1.00 92.25 88 PHE A C 1
ATOM 735 O O . PHE A 1 88 ? 5.302 -10.542 -27.686 1.00 92.25 88 PHE A O 1
ATOM 742 N N . LYS A 1 89 ? 4.951 -12.743 -28.000 1.00 92.25 89 LYS A N 1
ATOM 743 C CA . LYS A 1 89 ? 4.828 -12.678 -29.458 1.00 92.25 89 LYS A CA 1
ATOM 744 C C . LYS A 1 89 ? 3.376 -12.941 -29.836 1.00 92.25 89 LYS A C 1
ATOM 746 O O . LYS A 1 89 ? 2.808 -13.944 -29.416 1.00 92.25 89 LYS A O 1
ATOM 751 N N . CYS A 1 90 ? 2.783 -12.041 -30.614 1.00 88.94 90 CYS A N 1
ATOM 752 C CA . CYS A 1 90 ? 1.448 -12.267 -31.155 1.00 88.94 90 CYS A CA 1
ATOM 753 C C . CYS A 1 90 ? 1.502 -13.398 -32.204 1.00 88.94 90 CYS A C 1
ATOM 755 O O . CYS A 1 90 ? 2.397 -13.372 -33.049 1.00 88.94 90 CYS A O 1
ATOM 757 N N . PRO A 1 91 ? 0.571 -14.370 -32.199 1.00 88.38 91 PRO A N 1
ATOM 758 C CA . PRO A 1 91 ? 0.523 -15.400 -33.239 1.00 88.38 91 PRO A CA 1
ATOM 759 C C . PRO A 1 91 ? 0.071 -14.852 -34.602 1.00 88.38 91 PRO A C 1
ATOM 761 O O . PRO A 1 91 ? 0.449 -15.400 -35.630 1.00 88.38 91 PRO A O 1
ATOM 764 N N . HIS A 1 92 ? -0.698 -13.757 -34.621 1.00 90.19 92 HIS A N 1
ATOM 765 C CA . HIS A 1 92 ? -1.266 -13.176 -35.845 1.00 90.19 92 HIS A CA 1
ATOM 766 C C . HIS A 1 92 ? -0.484 -11.975 -36.399 1.00 90.19 92 HIS A C 1
ATOM 768 O O . HIS A 1 92 ? -0.690 -11.597 -37.547 1.00 90.19 92 HIS A O 1
ATOM 774 N N . CYS A 1 93 ? 0.413 -11.371 -35.611 1.00 88.06 93 CYS A N 1
ATOM 775 C CA . CYS A 1 93 ? 1.175 -10.185 -36.014 1.00 88.06 93 CYS A CA 1
ATOM 776 C C . CYS A 1 93 ? 2.678 -10.405 -35.785 1.00 88.06 93 CYS A C 1
ATOM 778 O O . CYS A 1 93 ? 3.051 -11.002 -34.777 1.00 88.06 93 CYS A O 1
ATOM 780 N N . PRO A 1 94 ? 3.569 -9.825 -36.612 1.00 85.75 94 PRO A N 1
ATOM 781 C CA . PRO A 1 94 ? 5.021 -9.927 -36.417 1.00 85.75 94 PRO A CA 1
ATOM 782 C C . PRO A 1 94 ? 5.539 -9.122 -35.208 1.00 85.75 94 PRO A C 1
ATOM 784 O O . PRO A 1 94 ? 6.738 -9.099 -34.933 1.00 85.75 94 PRO A O 1
ATOM 787 N N . VAL A 1 95 ? 4.650 -8.457 -34.466 1.00 89.62 95 VAL A N 1
ATOM 788 C CA . VAL A 1 95 ? 5.007 -7.617 -33.324 1.00 89.62 95 VAL A CA 1
ATOM 789 C C . VAL A 1 95 ? 5.345 -8.480 -32.114 1.00 89.62 95 VAL A C 1
ATOM 791 O O . VAL A 1 95 ? 4.584 -9.361 -31.703 1.00 89.62 95 VAL A O 1
ATOM 794 N N . THR A 1 96 ? 6.492 -8.181 -31.510 1.00 88.56 96 THR A N 1
ATOM 795 C CA . THR A 1 96 ? 6.904 -8.764 -30.238 1.00 88.56 96 THR A CA 1
ATOM 796 C C . THR A 1 96 ? 6.960 -7.684 -29.168 1.00 88.56 96 THR A C 1
ATOM 798 O O . THR A 1 96 ? 7.643 -6.676 -29.327 1.00 88.56 96 THR A O 1
ATOM 801 N N . HIS A 1 97 ? 6.261 -7.911 -28.062 1.00 88.12 97 HIS A N 1
ATOM 802 C CA . HIS A 1 97 ? 6.242 -7.017 -26.916 1.00 88.12 97 HIS A CA 1
ATOM 803 C C . HIS A 1 97 ? 7.181 -7.524 -25.823 1.00 88.12 97 HIS A C 1
ATOM 805 O O . HIS A 1 97 ? 7.179 -8.707 -25.481 1.00 88.12 97 HIS A O 1
ATOM 811 N N . LEU A 1 98 ? 7.970 -6.612 -25.261 1.00 88.94 98 LEU A N 1
ATOM 812 C CA . LEU A 1 98 ? 8.833 -6.865 -24.113 1.00 88.94 98 LEU A CA 1
ATOM 813 C C . LEU A 1 98 ? 8.244 -6.151 -22.900 1.00 88.94 98 LEU A C 1
ATOM 815 O O . LEU A 1 98 ? 8.059 -4.935 -22.912 1.00 88.94 98 LEU A O 1
ATOM 819 N N . PHE A 1 99 ? 7.956 -6.908 -21.849 1.00 87.88 99 PHE A N 1
ATOM 820 C CA . PHE A 1 99 ? 7.414 -6.386 -20.604 1.00 87.88 99 PHE A CA 1
ATOM 821 C C . PHE A 1 99 ? 8.440 -6.563 -19.490 1.00 87.88 99 PHE A C 1
ATOM 823 O O . PHE A 1 99 ? 8.782 -7.699 -19.160 1.00 87.88 99 PHE A O 1
ATOM 830 N N . PRO A 1 100 ? 8.942 -5.480 -18.883 1.00 90.00 100 PRO A N 1
ATOM 831 C CA . PRO A 1 100 ? 9.912 -5.608 -17.811 1.00 90.00 100 PRO A CA 1
ATOM 832 C C . PRO A 1 100 ? 9.229 -6.089 -16.524 1.00 90.00 100 PRO A C 1
ATOM 834 O O . PRO A 1 100 ? 8.071 -5.753 -16.246 1.00 90.00 100 PRO A O 1
ATOM 837 N N . ILE A 1 101 ? 9.947 -6.866 -15.714 1.00 90.25 101 ILE A N 1
ATOM 838 C CA . ILE A 1 101 ? 9.395 -7.429 -14.478 1.00 90.25 101 ILE A CA 1
ATOM 839 C C . ILE A 1 101 ? 9.241 -6.330 -13.417 1.00 90.25 101 ILE A C 1
ATOM 841 O O . ILE A 1 101 ? 10.138 -5.527 -13.156 1.00 90.25 101 ILE A O 1
ATOM 845 N N . THR A 1 102 ? 8.072 -6.280 -12.780 1.00 91.38 102 THR A N 1
ATOM 846 C CA . THR A 1 102 ? 7.766 -5.314 -11.715 1.00 91.38 102 THR A CA 1
ATOM 847 C C . THR A 1 102 ? 8.007 -5.909 -10.330 1.00 91.38 102 THR A C 1
ATOM 849 O O . THR A 1 102 ? 7.608 -7.045 -10.082 1.00 91.38 102 THR A O 1
ATOM 852 N N . CYS A 1 103 ? 8.529 -5.119 -9.388 1.00 91.38 103 CYS A N 1
ATOM 853 C CA . CYS A 1 103 ? 8.842 -5.583 -8.030 1.00 91.38 103 CYS A CA 1
ATOM 854 C C . CYS A 1 103 ? 7.630 -5.852 -7.120 1.00 91.38 103 CYS A C 1
ATOM 856 O O . CYS A 1 103 ? 7.790 -6.487 -6.082 1.00 91.38 103 CYS A O 1
ATOM 858 N N . LYS A 1 104 ? 6.436 -5.332 -7.461 1.00 89.88 104 LYS A N 1
ATOM 859 C CA . LYS A 1 104 ? 5.197 -5.417 -6.652 1.00 89.88 104 LYS A CA 1
ATOM 860 C C . LYS A 1 104 ? 5.332 -4.896 -5.204 1.00 89.88 104 LYS A C 1
ATOM 862 O O . LYS A 1 104 ? 4.471 -5.158 -4.372 1.00 89.88 104 LYS A O 1
ATOM 867 N N . SER A 1 105 ? 6.382 -4.130 -4.907 1.00 90.31 105 SER A N 1
ATOM 868 C CA . SER A 1 105 ? 6.599 -3.510 -3.597 1.00 90.31 105 SER A CA 1
ATOM 869 C C . SER A 1 105 ? 5.790 -2.218 -3.450 1.00 90.31 105 SER A C 1
ATOM 871 O O . SER A 1 105 ? 5.631 -1.471 -4.418 1.00 90.31 105 SER A O 1
ATOM 873 N N . LYS A 1 106 ? 5.338 -1.923 -2.223 1.00 87.81 106 LYS A N 1
ATOM 874 C CA . LYS A 1 106 ? 4.697 -0.644 -1.869 1.00 87.81 106 LYS A CA 1
ATOM 875 C C . LYS A 1 106 ? 5.671 0.538 -1.897 1.00 87.81 106 LYS A C 1
ATOM 877 O O . LYS A 1 106 ? 5.230 1.657 -2.124 1.00 87.81 106 LYS A O 1
ATOM 882 N N . LEU A 1 107 ? 6.973 0.289 -1.705 1.00 87.75 107 LEU A N 1
ATOM 883 C CA . LEU A 1 107 ? 8.020 1.319 -1.770 1.00 87.75 107 LEU A CA 1
ATOM 884 C C . LEU A 1 107 ? 8.107 1.944 -3.168 1.00 87.75 107 LEU A C 1
ATOM 886 O O . LEU A 1 107 ? 8.389 3.127 -3.309 1.00 87.75 107 LEU A O 1
ATOM 890 N N . CYS A 1 108 ? 7.863 1.144 -4.206 1.00 89.81 108 CYS A N 1
ATOM 891 C CA . CYS A 1 108 ? 7.926 1.584 -5.589 1.00 89.81 108 CYS A CA 1
ATOM 892 C C . CYS A 1 108 ? 6.684 2.415 -5.945 1.00 89.81 108 CYS A C 1
ATOM 894 O O . CYS A 1 108 ? 5.596 1.840 -5.978 1.00 89.81 108 CYS A O 1
ATOM 896 N N . PRO A 1 109 ? 6.807 3.706 -6.317 1.00 87.25 109 PRO A N 1
ATOM 897 C CA . PRO A 1 109 ? 5.643 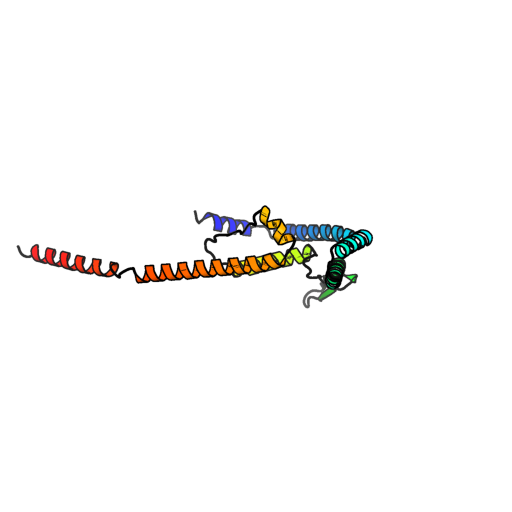4.539 -6.627 1.00 87.25 109 PRO A CA 1
ATOM 898 C C . PRO A 1 109 ? 4.729 3.955 -7.711 1.00 87.25 109 PRO A C 1
ATOM 900 O O . PRO A 1 109 ? 3.514 3.941 -7.551 1.00 87.25 109 PRO A O 1
ATOM 903 N N . SER A 1 110 ? 5.295 3.404 -8.792 1.00 86.31 110 SER A N 1
ATOM 904 C CA . SER A 1 110 ? 4.504 2.840 -9.893 1.00 86.31 110 SER A CA 1
ATOM 905 C C . SER A 1 110 ? 3.751 1.567 -9.494 1.00 86.31 110 SER A C 1
ATOM 907 O O . SER A 1 110 ? 2.597 1.379 -9.884 1.00 86.31 110 SER A O 1
ATOM 909 N N . CYS A 1 111 ? 4.383 0.688 -8.710 1.00 90.38 111 CYS A N 1
ATOM 910 C CA . CYS A 1 111 ? 3.755 -0.549 -8.241 1.00 90.38 111 CYS A CA 1
ATOM 911 C C . CYS A 1 111 ? 2.756 -0.269 -7.115 1.00 90.38 111 CYS A C 1
ATOM 913 O O . CYS A 1 111 ? 1.651 -0.806 -7.143 1.00 90.38 111 CYS A O 1
ATOM 915 N N . GLY A 1 112 ? 3.116 0.602 -6.172 1.00 90.69 112 GLY A N 1
ATOM 916 C CA . GLY A 1 112 ? 2.261 1.050 -5.078 1.00 90.69 112 GLY A CA 1
ATOM 917 C C . GLY A 1 112 ? 1.019 1.786 -5.576 1.00 90.69 112 GLY A C 1
ATOM 918 O O . GLY A 1 112 ? -0.076 1.509 -5.098 1.00 90.69 112 GLY A O 1
ATOM 919 N N . TYR A 1 113 ? 1.149 2.638 -6.597 1.00 89.88 113 TYR A N 1
ATOM 920 C CA . TYR A 1 113 ? 0.007 3.310 -7.219 1.00 89.88 113 TYR A CA 1
ATOM 921 C C . TYR A 1 113 ? -0.954 2.318 -7.880 1.00 89.88 113 TYR A C 1
ATOM 923 O O . TYR A 1 113 ? -2.160 2.370 -7.637 1.00 89.88 113 TYR A O 1
ATOM 931 N N . LYS A 1 114 ? -0.428 1.364 -8.664 1.00 89.81 114 LYS A N 1
ATOM 932 C CA . LYS A 1 114 ? -1.249 0.304 -9.267 1.00 89.81 114 LYS A CA 1
ATOM 933 C C . LYS A 1 114 ? -1.952 -0.532 -8.194 1.00 89.81 114 LYS A C 1
ATOM 935 O O . LYS A 1 114 ? -3.145 -0.779 -8.315 1.00 89.81 114 LYS A O 1
ATOM 940 N N . TYR A 1 115 ? -1.228 -0.923 -7.146 1.00 91.94 115 TYR A N 1
ATOM 941 C CA . TYR A 1 115 ? -1.789 -1.653 -6.010 1.00 91.94 115 TYR A CA 1
ATOM 942 C C . TYR A 1 115 ? -2.918 -0.867 -5.333 1.00 91.94 115 TYR A C 1
ATOM 944 O O . TYR A 1 115 ? -3.985 -1.425 -5.107 1.00 91.94 115 TYR A O 1
ATOM 952 N N . SER A 1 116 ? -2.703 0.424 -5.057 1.00 92.25 116 SER A N 1
ATOM 953 C CA . SER A 1 116 ? -3.701 1.301 -4.436 1.00 92.25 116 SER A CA 1
ATOM 954 C C . SER A 1 116 ? -4.973 1.379 -5.278 1.00 92.25 116 SER A C 1
ATOM 956 O O . SER A 1 116 ? -6.064 1.156 -4.765 1.00 92.25 116 SER A O 1
ATOM 958 N N . ARG A 1 117 ? -4.838 1.577 -6.596 1.00 92.31 117 ARG A N 1
ATOM 959 C CA . ARG A 1 117 ? -5.981 1.604 -7.515 1.00 92.31 117 ARG A CA 1
ATOM 960 C C . ARG A 1 117 ? -6.759 0.285 -7.509 1.00 92.31 117 ARG A C 1
ATOM 962 O O . ARG A 1 117 ? -7.965 0.302 -7.301 1.00 92.31 117 ARG A O 1
ATOM 969 N N . THR A 1 118 ? -6.075 -0.847 -7.683 1.00 93.25 118 THR A N 1
ATOM 970 C CA . THR A 1 118 ? -6.727 -2.167 -7.673 1.00 93.25 118 THR A CA 1
ATOM 971 C C . THR A 1 118 ? -7.388 -2.463 -6.325 1.00 93.25 118 THR A C 1
ATOM 973 O O . THR A 1 118 ? -8.460 -3.059 -6.276 1.00 93.25 118 THR A O 1
ATOM 976 N N . TRP A 1 119 ? -6.776 -2.035 -5.219 1.00 93.62 119 TRP A N 1
ATOM 977 C CA . TRP A 1 119 ? -7.372 -2.168 -3.894 1.00 93.62 119 TRP A CA 1
ATOM 978 C C . TRP A 1 119 ? -8.654 -1.337 -3.768 1.00 93.62 119 TRP A C 1
ATOM 980 O O . TRP A 1 119 ? -9.672 -1.880 -3.349 1.00 93.62 119 TRP A O 1
ATOM 990 N N . THR A 1 120 ? -8.647 -0.075 -4.205 1.00 93.31 120 THR A N 1
ATOM 991 C CA . THR A 1 120 ? -9.842 0.784 -4.211 1.00 93.31 120 THR A CA 1
ATOM 992 C C . THR A 1 120 ? -10.965 0.198 -5.062 1.00 93.31 120 THR A C 1
ATOM 994 O O . THR A 1 120 ? -12.099 0.131 -4.598 1.00 93.31 120 THR A O 1
ATOM 997 N N . GLU A 1 121 ? -10.661 -0.293 -6.266 1.00 94.25 121 GLU A N 1
ATOM 998 C CA . GLU A 1 121 ? -11.640 -0.957 -7.140 1.00 94.25 121 GLU A CA 1
ATOM 999 C C . GLU A 1 121 ? -12.256 -2.194 -6.472 1.00 94.25 121 GLU A C 1
ATOM 1001 O O . GLU A 1 121 ? -13.454 -2.443 -6.592 1.00 94.25 121 GLU A O 1
ATOM 1006 N N . ASN A 1 122 ? -11.455 -2.973 -5.741 1.00 94.94 122 ASN A N 1
ATOM 1007 C CA . ASN A 1 122 ? -11.956 -4.131 -5.007 1.00 94.94 122 ASN A CA 1
ATOM 1008 C C . ASN A 1 122 ? -12.842 -3.720 -3.829 1.00 94.94 122 ASN A C 1
ATOM 1010 O O . ASN A 1 122 ? -13.912 -4.290 -3.652 1.00 94.94 122 ASN A O 1
ATOM 1014 N N . ILE A 1 123 ? -12.439 -2.711 -3.055 1.00 92.44 123 ILE A N 1
ATOM 1015 C CA . ILE A 1 123 ? -13.251 -2.180 -1.955 1.00 92.44 123 ILE A CA 1
ATOM 1016 C C . ILE A 1 123 ? -14.580 -1.630 -2.479 1.00 92.44 123 ILE A C 1
ATOM 1018 O O . ILE A 1 123 ? -15.625 -1.935 -1.913 1.00 92.44 123 ILE A O 1
ATOM 1022 N N . GLN A 1 124 ? -14.563 -0.904 -3.596 1.00 91.88 124 GLN A N 1
ATOM 1023 C CA . GLN A 1 124 ? -15.765 -0.356 -4.219 1.00 91.88 124 GLN A CA 1
ATOM 1024 C C . GLN A 1 124 ? -16.791 -1.443 -4.569 1.00 91.88 124 GLN A C 1
ATOM 1026 O O . GLN A 1 124 ? -17.982 -1.223 -4.384 1.00 91.88 124 GLN A O 1
ATOM 1031 N N . LYS A 1 125 ? -16.349 -2.632 -5.001 1.00 93.38 125 LYS A N 1
ATOM 1032 C CA . LYS A 1 125 ? -17.246 -3.769 -5.288 1.00 93.38 125 LYS A CA 1
ATOM 1033 C C . LYS A 1 125 ? -17.954 -4.317 -4.046 1.00 93.38 125 LYS A C 1
ATOM 1035 O O . LYS A 1 125 ? -19.009 -4.925 -4.178 1.00 93.38 125 LYS A O 1
ATOM 1040 N N . HIS A 1 126 ? -17.374 -4.140 -2.861 1.00 91.50 126 HIS A N 1
ATOM 1041 C CA . HIS A 1 126 ? -17.940 -4.621 -1.598 1.00 91.50 126 HIS A CA 1
ATOM 1042 C C . HIS A 1 126 ? -18.778 -3.563 -0.865 1.00 91.50 126 HIS A C 1
ATOM 1044 O O . HIS A 1 126 ? -19.467 -3.892 0.100 1.00 91.50 126 HIS A O 1
ATOM 1050 N N . ILE A 1 127 ? -18.719 -2.301 -1.293 1.00 92.00 127 ILE A N 1
ATOM 1051 C CA . ILE A 1 127 ? -19.473 -1.206 -0.685 1.00 92.00 127 ILE A CA 1
ATOM 1052 C C . ILE A 1 127 ? -20.904 -1.200 -1.236 1.00 92.00 127 ILE A C 1
ATOM 1054 O O . ILE A 1 127 ? -21.126 -1.165 -2.443 1.00 92.00 127 ILE A O 1
ATOM 1058 N N . LEU A 1 128 ? -21.886 -1.203 -0.332 1.00 90.25 128 LEU A N 1
ATOM 1059 C CA . LEU A 1 128 ? -23.301 -1.062 -0.679 1.00 90.25 128 LEU A CA 1
ATOM 1060 C C . LEU A 1 128 ? -23.598 0.363 -1.167 1.00 90.25 128 LEU A C 1
ATOM 1062 O O . LEU A 1 128 ? -23.074 1.329 -0.610 1.00 90.25 128 LEU A O 1
ATOM 1066 N N . ASN A 1 129 ? -24.479 0.505 -2.160 1.00 91.12 129 ASN A N 1
ATOM 1067 C CA . ASN A 1 129 ? -24.912 1.808 -2.674 1.00 91.12 129 ASN A CA 1
ATOM 1068 C C . ASN A 1 129 ? -25.953 2.464 -1.747 1.00 91.12 129 ASN A C 1
ATOM 1070 O O . ASN A 1 129 ? -27.135 2.542 -2.072 1.00 91.12 129 ASN A O 1
ATOM 1074 N N . ILE A 1 130 ? -25.511 2.870 -0.559 1.00 91.56 130 ILE A N 1
ATOM 1075 C CA . ILE A 1 130 ? -26.301 3.559 0.467 1.00 91.56 130 ILE A CA 1
ATOM 1076 C C . ILE A 1 130 ? -25.504 4.741 1.022 1.00 91.56 130 ILE A C 1
ATOM 1078 O O . ILE A 1 130 ? -24.290 4.820 0.840 1.00 91.56 130 ILE A O 1
ATOM 1082 N N . GLU A 1 131 ? -26.167 5.649 1.733 1.00 90.06 131 GLU A N 1
ATOM 1083 C CA . GLU A 1 131 ? -25.473 6.715 2.454 1.00 90.06 131 GLU A CA 1
ATOM 1084 C C . GLU A 1 131 ? -24.604 6.134 3.580 1.00 90.06 131 GLU A C 1
ATOM 1086 O O . GLU A 1 131 ? -25.091 5.464 4.496 1.00 90.06 131 GLU A O 1
ATOM 1091 N N . HIS A 1 132 ? -23.298 6.401 3.519 1.00 86.44 132 HIS A N 1
ATOM 1092 C CA . HIS A 1 132 ? -22.327 5.943 4.512 1.00 86.44 132 HIS A CA 1
ATOM 1093 C C . HIS A 1 132 ? -22.014 7.049 5.515 1.00 86.44 132 HIS A C 1
ATOM 1095 O O . HIS A 1 132 ? -21.774 8.197 5.144 1.00 86.44 132 HIS A O 1
ATOM 1101 N N . ARG A 1 133 ? -21.936 6.695 6.802 1.00 86.12 133 ARG A N 1
ATOM 1102 C CA . ARG A 1 133 ? -21.425 7.589 7.848 1.00 86.12 133 ARG A CA 1
ATOM 1103 C C . ARG A 1 133 ? -19.998 7.194 8.206 1.00 86.12 133 ARG A C 1
ATOM 1105 O O . ARG A 1 133 ? -19.774 6.127 8.773 1.00 86.12 133 ARG A O 1
ATOM 1112 N N . HIS A 1 134 ? -19.045 8.073 7.920 1.00 86.81 134 HIS A N 1
ATOM 1113 C CA . HIS A 1 134 ? -17.655 7.882 8.323 1.00 86.81 134 HIS A CA 1
ATOM 1114 C C . HIS A 1 134 ? -17.458 8.290 9.785 1.00 86.81 134 HIS A C 1
ATOM 1116 O O . HIS A 1 134 ? -17.820 9.394 10.183 1.00 86.81 134 HIS A O 1
ATOM 1122 N N . VAL A 1 135 ? -16.870 7.397 10.584 1.00 85.31 135 VAL A N 1
ATOM 1123 C CA . VAL A 1 135 ? -16.488 7.669 11.975 1.00 85.31 135 VAL A CA 1
ATOM 1124 C C . VAL A 1 135 ? -14.969 7.598 12.065 1.00 85.31 135 VAL A C 1
ATOM 1126 O O . VAL A 1 135 ? -14.375 6.558 11.787 1.00 85.31 135 VAL A O 1
ATOM 1129 N N . LEU A 1 136 ? -14.343 8.716 12.427 1.00 85.19 136 LEU A N 1
ATOM 1130 C CA . LEU A 1 136 ? -12.896 8.842 12.574 1.00 85.19 136 LEU A CA 1
ATOM 1131 C C . LEU A 1 136 ? -12.547 8.874 14.063 1.00 85.19 136 LEU A C 1
ATOM 1133 O O . LEU A 1 136 ? -13.083 9.690 14.807 1.00 85.19 136 LEU A O 1
ATOM 1137 N N . PHE A 1 137 ? -11.637 7.997 14.488 1.00 81.62 137 PHE A N 1
ATOM 1138 C CA . PHE A 1 137 ? -11.093 8.009 15.845 1.00 81.62 137 PHE A CA 1
ATOM 1139 C C . PHE A 1 137 ? -9.772 8.757 15.854 1.00 81.62 137 PHE A C 1
ATOM 1141 O O . PHE A 1 137 ? -8.727 8.217 15.490 1.00 81.62 137 PHE A O 1
ATOM 1148 N N . THR A 1 138 ? -9.819 10.013 16.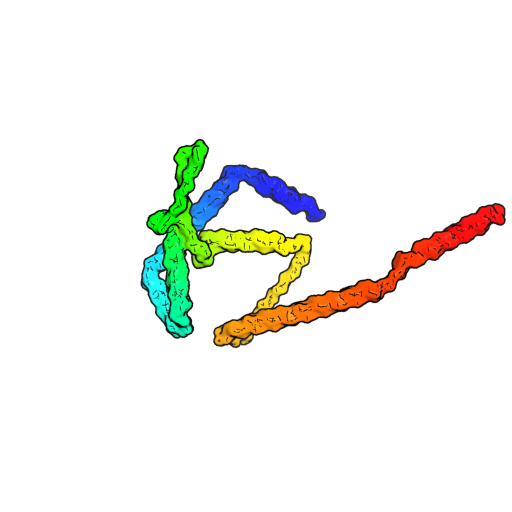269 1.00 86.50 138 THR A N 1
ATOM 1149 C CA . THR A 1 138 ? -8.628 10.823 16.490 1.00 86.50 138 THR A CA 1
ATOM 1150 C C . THR A 1 138 ? -8.118 10.606 17.908 1.00 86.50 138 THR A C 1
ATOM 1152 O O . THR A 1 138 ? -8.851 10.766 18.879 1.00 86.50 138 THR A O 1
ATOM 1155 N N . VAL A 1 139 ? -6.841 10.246 18.034 1.00 89.00 139 VAL A N 1
ATOM 1156 C CA . VAL A 1 139 ? -6.186 10.124 19.340 1.00 89.00 139 VAL A CA 1
ATOM 1157 C C . VAL A 1 139 ? -5.866 11.531 19.877 1.00 89.00 139 VAL A C 1
ATOM 1159 O O . VAL A 1 139 ? -5.179 12.293 19.173 1.00 89.00 139 VAL A O 1
ATOM 1162 N N . PRO A 1 140 ? -6.313 11.878 21.103 1.00 91.44 140 PRO A N 1
ATOM 1163 C CA . PRO A 1 140 ? -5.988 13.148 21.754 1.00 91.44 140 PRO A CA 1
ATOM 1164 C C . PRO A 1 140 ? -4.476 13.377 21.848 1.00 91.44 140 PRO A C 1
ATOM 1166 O O . PRO A 1 140 ? -3.698 12.421 21.908 1.00 91.44 140 PRO A O 1
ATOM 1169 N N . GLN A 1 141 ? -4.040 14.638 21.827 1.00 93.44 141 GLN A N 1
ATOM 1170 C CA . GLN A 1 141 ? -2.619 14.997 21.743 1.00 93.44 141 GLN A CA 1
ATOM 1171 C C . GLN A 1 141 ? -1.807 14.483 22.935 1.00 93.44 141 GLN A C 1
ATOM 1173 O O . GLN A 1 141 ? -0.686 14.001 22.763 1.00 93.44 141 GLN A O 1
ATOM 1178 N N . GLU A 1 142 ? -2.403 14.528 24.115 1.00 92.75 142 GLU A N 1
ATOM 1179 C CA . GLU A 1 142 ? -1.870 14.084 25.397 1.00 92.75 142 GLU A CA 1
ATOM 1180 C C . GLU A 1 142 ? -1.570 12.582 25.359 1.00 92.75 142 GLU A C 1
ATOM 1182 O O . GLU A 1 142 ? -0.523 12.125 25.820 1.00 92.75 142 GLU A O 1
ATOM 1187 N N . CYS A 1 143 ? -2.452 11.814 24.716 1.00 89.31 143 CYS A N 1
ATOM 1188 C CA . CYS A 1 143 ? -2.347 10.364 24.630 1.00 89.31 143 CYS A CA 1
ATOM 1189 C C . CYS A 1 143 ? -1.268 9.891 23.640 1.00 89.31 143 CYS A C 1
ATOM 1191 O O . CYS A 1 143 ? -0.776 8.767 23.754 1.00 89.31 143 CYS A O 1
ATOM 1193 N N . ARG A 1 144 ? -0.864 10.722 22.666 1.00 90.81 144 ARG A N 1
ATOM 1194 C CA . ARG A 1 144 ? 0.062 10.310 21.588 1.00 90.81 144 ARG A CA 1
ATOM 1195 C C . ARG A 1 144 ? 1.420 9.850 22.111 1.00 90.81 144 ARG A C 1
ATOM 1197 O O . ARG A 1 144 ? 1.992 8.929 21.535 1.00 90.81 144 ARG A O 1
ATOM 1204 N N . LYS A 1 145 ? 1.917 10.457 23.197 1.00 91.44 145 LYS A N 1
ATOM 1205 C CA . LYS A 1 145 ? 3.195 10.075 23.820 1.00 91.44 145 LYS A CA 1
ATOM 1206 C C . LYS A 1 145 ? 3.147 8.634 24.333 1.00 91.44 145 LYS A C 1
ATOM 1208 O O . LYS A 1 145 ? 4.047 7.861 24.032 1.00 91.44 145 LYS A O 1
ATOM 1213 N N . PHE A 1 146 ? 2.062 8.237 24.998 1.00 90.44 146 PHE A N 1
ATOM 1214 C CA . PHE A 1 146 ? 1.892 6.870 25.504 1.00 90.44 146 PHE A CA 1
ATOM 1215 C C . PHE A 1 146 ? 1.904 5.830 24.376 1.00 90.44 146 PHE A C 1
ATOM 1217 O O . PHE A 1 146 ? 2.616 4.835 24.464 1.00 90.44 146 PHE A O 1
ATOM 1224 N N . PHE A 1 147 ? 1.207 6.105 23.268 1.00 89.25 147 PHE A N 1
ATOM 1225 C CA . PHE A 1 147 ? 1.227 5.239 22.080 1.00 89.25 147 PHE A CA 1
ATOM 1226 C C . PHE A 1 147 ? 2.552 5.258 21.309 1.00 89.25 147 PHE A C 1
ATOM 1228 O O . PHE A 1 147 ? 2.772 4.406 20.444 1.00 89.25 147 PHE A O 1
ATOM 1235 N N . PHE A 1 148 ? 3.401 6.262 21.529 1.00 86.44 148 PHE A N 1
ATOM 1236 C CA . PHE A 1 148 ? 4.742 6.299 20.957 1.00 86.44 148 PHE A CA 1
ATOM 1237 C C . PHE A 1 148 ? 5.688 5.389 21.741 1.00 86.44 148 PHE A C 1
ATOM 1239 O O . PHE A 1 148 ? 6.416 4.622 21.116 1.00 86.44 148 PHE A O 1
ATOM 1246 N N . TYR A 1 149 ? 5.628 5.432 23.076 1.00 88.12 149 TYR A N 1
ATOM 1247 C CA . TYR A 1 149 ? 6.424 4.561 23.943 1.00 88.12 149 TYR A CA 1
ATOM 1248 C C . TYR A 1 149 ? 6.015 3.090 23.824 1.00 88.12 149 TYR A C 1
ATOM 1250 O O . TYR A 1 149 ? 6.881 2.236 23.658 1.00 88.12 149 TYR A O 1
ATOM 1258 N N . ASP A 1 150 ? 4.713 2.791 23.850 1.00 88.31 150 ASP A N 1
ATOM 1259 C CA . ASP A 1 150 ? 4.201 1.431 23.668 1.00 88.31 150 ASP A CA 1
ATOM 1260 C C . ASP A 1 150 ? 3.250 1.353 22.466 1.00 88.31 150 ASP A C 1
ATOM 1262 O O . ASP A 1 150 ? 2.063 1.692 22.523 1.00 88.31 150 ASP A O 1
ATOM 1266 N N . ARG A 1 151 ? 3.784 0.850 21.350 1.00 85.44 151 ARG A N 1
ATOM 1267 C CA . ARG A 1 151 ? 3.022 0.633 20.113 1.00 85.44 151 ARG A CA 1
ATOM 1268 C C . ARG A 1 151 ? 1.987 -0.488 20.235 1.00 85.44 151 ARG A C 1
ATOM 1270 O O . ARG A 1 151 ? 1.026 -0.487 19.464 1.00 85.44 151 ARG A O 1
ATOM 1277 N N . SER A 1 152 ? 2.126 -1.410 21.192 1.00 90.56 152 SER A N 1
ATOM 1278 C CA . SER A 1 152 ? 1.174 -2.512 21.393 1.00 90.56 152 SER A CA 1
ATOM 1279 C C . SER A 1 152 ? -0.207 -2.012 21.836 1.00 90.56 152 SER A C 1
ATOM 1281 O O . SER A 1 152 ? -1.231 -2.622 21.510 1.00 90.56 152 SER A O 1
ATOM 1283 N N . LEU A 1 153 ? -0.256 -0.850 22.498 1.00 91.12 153 LEU A N 1
ATOM 1284 C CA . LEU A 1 153 ? -1.492 -0.209 22.947 1.00 91.12 153 LEU A CA 1
ATOM 1285 C C . LEU A 1 153 ? -2.425 0.157 21.789 1.00 91.12 153 LEU A C 1
ATOM 1287 O O . LEU A 1 153 ? -3.639 0.110 21.965 1.00 91.12 153 LEU A O 1
ATOM 1291 N N . LEU A 1 154 ? -1.900 0.471 20.600 1.00 90.12 154 LEU A N 1
ATOM 1292 C CA . LEU A 1 154 ? -2.732 0.778 19.427 1.00 90.12 154 LEU A CA 1
ATOM 1293 C C . LEU A 1 154 ? -3.582 -0.429 19.007 1.00 90.12 154 LEU A C 1
ATOM 1295 O O . LEU A 1 154 ? -4.756 -0.277 18.669 1.00 90.12 154 LEU A O 1
ATOM 1299 N N . SER A 1 155 ? -3.011 -1.635 19.088 1.00 90.94 155 SER A N 1
ATOM 1300 C CA . SER A 1 155 ? -3.740 -2.877 18.813 1.00 90.94 155 SER A CA 1
ATOM 1301 C C . SER A 1 155 ? -4.853 -3.090 19.843 1.00 90.94 155 SER A C 1
ATOM 1303 O O . SER A 1 155 ? -6.015 -3.275 19.474 1.00 90.94 155 SER A O 1
ATOM 1305 N N . LYS A 1 156 ? -4.536 -2.936 21.137 1.00 93.38 156 LYS A N 1
ATOM 1306 C CA . LYS A 1 156 ? -5.512 -3.048 22.237 1.00 93.38 156 LYS A CA 1
ATOM 1307 C C . LYS A 1 156 ? -6.642 -2.020 22.117 1.00 93.38 156 LYS A C 1
ATOM 1309 O O . LYS A 1 156 ? -7.806 -2.383 22.261 1.00 93.38 156 LYS A O 1
ATOM 1314 N N . LEU A 1 157 ? -6.317 -0.768 21.784 1.00 92.00 157 LEU A N 1
ATOM 1315 C CA . LEU A 1 157 ? -7.292 0.296 21.536 1.00 92.00 157 LEU A CA 1
ATOM 1316 C C . LEU A 1 157 ? -8.256 -0.096 20.414 1.00 92.00 157 LEU A C 1
ATOM 1318 O O . LEU A 1 157 ? -9.468 -0.015 20.591 1.00 92.00 157 LEU A O 1
ATOM 1322 N N . SER A 1 158 ? -7.732 -0.559 19.277 1.00 90.88 158 SER A N 1
ATOM 1323 C CA . SER A 1 158 ? -8.565 -0.965 18.140 1.00 90.88 158 SER A CA 1
ATOM 1324 C C . SER A 1 158 ? -9.505 -2.126 18.491 1.00 90.88 158 SER A C 1
ATOM 1326 O O . SER A 1 158 ? -10.678 -2.116 18.109 1.00 90.88 158 SER A O 1
ATOM 1328 N N . ALA A 1 159 ? -9.028 -3.086 19.289 1.00 92.94 159 ALA A N 1
ATOM 1329 C CA . ALA A 1 159 ? -9.830 -4.202 19.772 1.00 92.94 159 ALA A CA 1
ATOM 1330 C C . ALA A 1 159 ? -10.945 -3.736 20.722 1.00 92.94 159 ALA A C 1
ATOM 1332 O O . ALA A 1 159 ? -12.097 -4.138 20.550 1.00 92.94 159 ALA A O 1
ATOM 1333 N N . ALA A 1 160 ? -10.631 -2.851 21.671 1.00 92.69 160 ALA A N 1
ATOM 1334 C CA . ALA A 1 160 ? -11.608 -2.283 22.598 1.00 92.69 160 ALA A CA 1
ATOM 1335 C C . ALA A 1 160 ? -12.683 -1.466 21.861 1.00 92.69 160 ALA A C 1
ATOM 1337 O O . ALA A 1 160 ? -13.877 -1.666 22.077 1.00 92.69 160 ALA A O 1
ATOM 1338 N N . VAL A 1 161 ? -12.281 -0.610 20.916 1.00 91.12 161 VAL A N 1
ATOM 1339 C CA . VAL A 1 161 ? -13.208 0.165 20.075 1.00 91.12 161 VAL A CA 1
ATOM 1340 C C . VAL A 1 161 ? -14.137 -0.764 19.288 1.00 91.12 161 VAL A C 1
ATOM 1342 O O . VAL A 1 161 ? -15.348 -0.546 19.254 1.00 91.12 161 VAL A O 1
ATOM 1345 N N . ASN A 1 162 ? -13.610 -1.848 18.713 1.00 92.31 162 ASN A N 1
ATOM 1346 C CA . ASN A 1 162 ? -14.419 -2.849 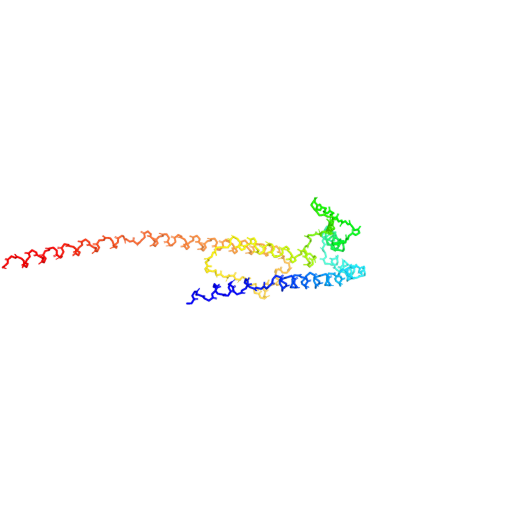18.016 1.00 92.31 162 ASN A CA 1
ATOM 1347 C C . ASN A 1 162 ? -15.438 -3.535 18.948 1.00 92.31 162 ASN A C 1
ATOM 1349 O O . ASN A 1 162 ? -16.584 -3.751 18.554 1.00 92.31 162 ASN A O 1
ATOM 1353 N N . GLN A 1 163 ? -15.059 -3.852 20.190 1.00 93.19 163 GLN A N 1
ATOM 1354 C CA . GLN A 1 163 ? -15.988 -4.409 21.182 1.00 93.19 163 GLN A CA 1
ATOM 1355 C C . GLN A 1 163 ? -17.123 -3.431 21.507 1.00 93.19 163 GLN A C 1
ATOM 1357 O O . GLN A 1 163 ? -18.289 -3.831 21.501 1.00 93.19 163 GLN A O 1
ATOM 1362 N N . VAL A 1 164 ? -16.804 -2.150 21.709 1.00 90.62 164 VAL A N 1
ATOM 1363 C CA . VAL A 1 164 ? -17.799 -1.095 21.949 1.00 90.62 164 VAL A CA 1
ATOM 1364 C C . VAL A 1 164 ? -18.748 -0.966 20.760 1.00 90.62 164 VAL A C 1
ATOM 1366 O O . VAL A 1 164 ? -19.965 -0.961 20.946 1.00 90.62 164 VAL A O 1
ATOM 1369 N N . PHE A 1 165 ? -18.230 -0.945 19.530 1.00 89.50 165 PHE A N 1
ATOM 1370 C CA . PHE A 1 165 ? -19.077 -0.917 18.338 1.00 89.50 165 PHE A CA 1
ATOM 1371 C C . PHE A 1 165 ? -19.998 -2.119 18.254 1.00 89.50 165 PHE A C 1
ATOM 1373 O O . PHE A 1 165 ? -21.200 -1.947 18.056 1.00 89.50 165 PHE A O 1
ATOM 1380 N N . LYS A 1 166 ? -19.468 -3.331 18.440 1.00 89.31 166 LYS A N 1
ATOM 1381 C CA . LYS A 1 166 ? -20.289 -4.542 18.465 1.00 89.31 166 LYS A CA 1
ATOM 1382 C C . LYS A 1 166 ? -21.391 -4.404 19.506 1.00 89.31 166 LYS A C 1
ATOM 1384 O O . LYS A 1 166 ? -22.549 -4.610 19.161 1.00 89.31 166 LYS A O 1
ATOM 1389 N N . PHE A 1 167 ? -21.076 -3.999 20.732 1.00 90.25 167 PHE A N 1
ATOM 1390 C CA . PHE A 1 167 ? -22.076 -3.807 21.780 1.00 90.25 167 PHE A CA 1
ATOM 1391 C C . PHE A 1 167 ? -23.162 -2.798 21.375 1.00 90.25 167 PHE A C 1
ATOM 1393 O O . PHE A 1 167 ? -24.352 -3.103 21.471 1.00 90.25 167 PHE A O 1
ATOM 1400 N N . ILE A 1 168 ? -22.771 -1.630 20.859 1.00 87.00 168 ILE A N 1
ATOM 1401 C CA . ILE A 1 168 ? -23.697 -0.578 20.419 1.00 87.00 168 ILE A CA 1
ATOM 1402 C C . ILE A 1 168 ? -24.592 -1.083 19.280 1.00 87.00 168 ILE A C 1
ATOM 1404 O O . ILE A 1 168 ? -25.815 -0.971 19.374 1.00 87.00 168 ILE A O 1
ATOM 1408 N N . PHE A 1 169 ? -24.026 -1.690 18.236 1.00 84.88 169 PHE A N 1
ATOM 1409 C CA . PHE A 1 169 ? -24.795 -2.184 17.091 1.00 84.88 169 PHE A CA 1
ATOM 1410 C C . PHE A 1 169 ? -25.739 -3.332 17.466 1.00 84.88 169 PHE A C 1
ATOM 1412 O O . PHE A 1 169 ? -26.904 -3.314 17.061 1.00 84.88 169 PHE A O 1
ATOM 1419 N N . HIS A 1 170 ? -25.295 -4.290 18.287 1.00 84.88 170 HIS A N 1
ATOM 1420 C CA . HIS A 1 170 ? -26.156 -5.381 18.756 1.00 84.88 170 HIS A CA 1
ATOM 1421 C C . HIS A 1 170 ? -27.291 -4.855 19.640 1.00 84.88 170 HIS A C 1
ATOM 1423 O O . HIS A 1 170 ? -28.438 -5.277 19.485 1.00 84.88 170 HIS A O 1
ATOM 1429 N N . ASN A 1 171 ? -27.020 -3.892 20.523 1.00 82.06 171 ASN A N 1
ATOM 1430 C CA . ASN A 1 171 ? -28.051 -3.307 21.376 1.00 82.06 171 ASN A CA 1
ATOM 1431 C C . ASN A 1 171 ? -29.044 -2.439 20.605 1.00 82.06 171 ASN A C 1
ATOM 1433 O O . ASN A 1 171 ? -30.240 -2.503 20.889 1.00 82.06 171 ASN A O 1
ATOM 1437 N N . ILE A 1 172 ? -28.590 -1.665 19.615 1.00 75.75 172 ILE A N 1
ATOM 1438 C CA . ILE A 1 172 ? -29.482 -0.922 18.714 1.00 75.75 172 ILE A CA 1
ATOM 1439 C C . ILE A 1 172 ? -30.355 -1.901 17.928 1.00 75.75 172 ILE A C 1
ATOM 1441 O O . ILE A 1 172 ? -31.568 -1.710 17.874 1.00 75.75 172 ILE A O 1
ATOM 1445 N N . SER A 1 173 ? -29.771 -2.969 17.377 1.00 71.75 173 SER A N 1
ATOM 1446 C CA . SER A 1 173 ? -30.512 -4.016 16.665 1.00 71.75 173 SER A CA 1
ATOM 1447 C C . SER A 1 173 ? -31.580 -4.659 17.556 1.00 71.75 173 SER A C 1
ATOM 1449 O O . SER A 1 173 ? -32.749 -4.722 17.176 1.00 71.75 173 SER A O 1
ATOM 1451 N N . ARG A 1 174 ? -31.231 -5.030 18.797 1.00 67.50 174 ARG A N 1
ATOM 1452 C CA . ARG A 1 174 ? -32.184 -5.576 19.779 1.00 67.50 174 ARG A CA 1
ATOM 1453 C C . ARG A 1 174 ? -33.293 -4.587 20.139 1.00 67.50 174 ARG A C 1
ATOM 1455 O O . ARG A 1 174 ? -34.449 -4.990 20.202 1.00 67.50 174 ARG A O 1
ATOM 1462 N N . LYS A 1 175 ? -32.974 -3.306 20.358 1.00 64.06 175 LYS A N 1
ATOM 1463 C CA . LYS A 1 175 ? -33.978 -2.262 20.638 1.00 64.06 175 LYS A CA 1
ATOM 1464 C C . LYS A 1 175 ? -34.914 -2.034 19.445 1.00 64.06 175 LYS A C 1
ATOM 1466 O O . LYS A 1 175 ? -36.108 -1.868 19.659 1.00 64.06 175 LYS A O 1
ATOM 1471 N N . ARG A 1 176 ? -34.398 -2.058 18.208 1.00 60.22 176 ARG A N 1
ATOM 1472 C CA . ARG A 1 176 ? -35.212 -1.955 16.983 1.00 60.22 176 ARG A CA 1
ATOM 1473 C C . ARG A 1 176 ? -36.108 -3.176 16.782 1.00 60.22 176 ARG A C 1
ATOM 1475 O O . ARG A 1 176 ? -37.272 -2.988 16.470 1.00 60.22 176 ARG A O 1
ATOM 1482 N N . LYS A 1 177 ? -35.609 -4.396 17.024 1.00 62.38 177 LYS A N 1
ATOM 1483 C CA . LYS A 1 177 ? -36.436 -5.617 16.993 1.00 62.38 177 LYS A CA 1
ATOM 1484 C C . LYS A 1 177 ? -37.581 -5.564 18.002 1.00 62.38 177 LYS A C 1
ATOM 1486 O O . LYS A 1 177 ? -38.692 -5.891 17.622 1.00 62.38 177 LYS A O 1
ATOM 1491 N N . ARG A 1 178 ? -37.327 -5.116 19.241 1.00 58.69 178 ARG A N 1
ATOM 1492 C CA . ARG A 1 178 ? -38.396 -4.916 20.238 1.00 58.69 178 ARG A CA 1
ATOM 1493 C C . ARG A 1 178 ? -39.424 -3.904 19.747 1.00 58.69 178 ARG A C 1
ATOM 1495 O O . ARG A 1 178 ? -40.570 -4.267 19.595 1.00 58.69 178 ARG A O 1
ATOM 1502 N N . LYS A 1 179 ? -38.992 -2.717 19.308 1.00 55.22 179 LYS A N 1
ATOM 1503 C CA . LYS A 1 179 ? -39.909 -1.716 18.740 1.00 55.22 179 LYS A CA 1
ATOM 1504 C C . LYS A 1 179 ? -40.690 -2.187 17.510 1.00 55.22 179 LYS A C 1
ATOM 1506 O O . LYS A 1 179 ? -41.769 -1.672 17.300 1.00 55.22 179 LYS A O 1
ATOM 1511 N N . PHE A 1 180 ? -40.155 -3.099 16.698 1.00 51.78 180 PHE A N 1
ATOM 1512 C CA . PHE A 1 180 ? -40.873 -3.690 15.561 1.00 51.78 180 PHE A CA 1
ATOM 1513 C C . PHE A 1 180 ? -41.874 -4.772 16.003 1.00 51.78 180 PHE A C 1
ATOM 1515 O O . PHE A 1 180 ? -42.931 -4.893 15.403 1.00 51.78 180 PHE A O 1
ATOM 1522 N N . LEU A 1 181 ? -41.558 -5.522 17.064 1.00 56.56 181 LEU A N 1
ATOM 1523 C CA . LEU A 1 181 ? -42.472 -6.468 17.725 1.00 56.56 181 LEU A CA 1
ATOM 1524 C C . LEU A 1 181 ? -43.533 -5.767 18.596 1.00 56.56 181 LEU A C 1
ATOM 1526 O O . LEU A 1 181 ? -44.579 -6.348 18.851 1.00 56.56 181 LEU A O 1
ATOM 1530 N N . ASP A 1 182 ? -43.271 -4.528 19.021 1.00 46.22 182 ASP A N 1
ATOM 1531 C CA . ASP A 1 182 ? -44.162 -3.683 19.825 1.00 46.22 182 ASP A CA 1
ATOM 1532 C C . ASP A 1 182 ? -45.021 -2.731 18.958 1.00 46.22 182 ASP A C 1
ATOM 1534 O O . ASP A 1 182 ? -45.641 -1.813 19.494 1.00 46.22 182 ASP A O 1
ATOM 1538 N N . ILE A 1 183 ? -45.056 -2.898 17.626 1.00 47.03 183 ILE A N 1
ATOM 1539 C CA . ILE A 1 183 ? -46.099 -2.283 16.788 1.00 47.03 183 ILE A CA 1
ATOM 1540 C C . ILE A 1 183 ? -47.279 -3.257 16.830 1.00 47.03 183 ILE A C 1
ATOM 1542 O O . ILE A 1 183 ? -47.222 -4.282 16.149 1.00 47.03 183 ILE A O 1
ATOM 1546 N N . PRO A 1 184 ? -48.332 -3.009 17.630 1.00 44.47 184 PRO A N 1
ATOM 1547 C CA . PRO A 1 184 ? -49.541 -3.799 17.502 1.00 44.47 184 PRO A CA 1
ATOM 1548 C C . PRO A 1 184 ? -50.102 -3.567 16.096 1.00 44.47 184 PRO A C 1
ATOM 1550 O O . PRO A 1 184 ? -50.031 -2.457 15.564 1.00 44.47 184 PRO A O 1
ATOM 1553 N N . ASP A 1 185 ? -50.653 -4.626 15.520 1.00 46.47 185 ASP A N 1
ATOM 1554 C CA . ASP A 1 185 ? -51.282 -4.753 14.199 1.00 46.47 185 ASP A CA 1
ATOM 1555 C C . ASP A 1 185 ? -52.547 -3.862 14.042 1.00 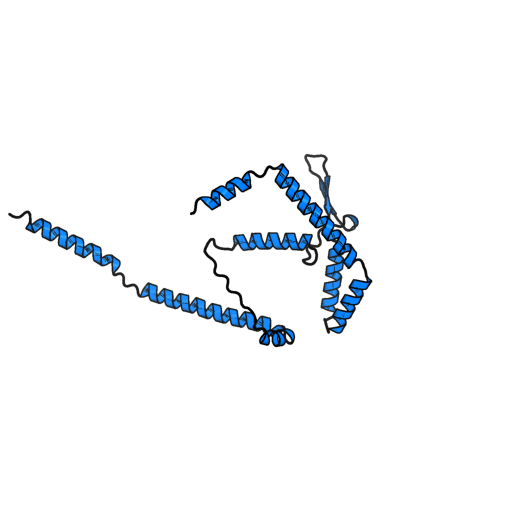46.47 185 ASP A C 1
ATOM 1557 O O . ASP A 1 185 ? -53.599 -4.275 13.565 1.00 46.47 185 ASP A O 1
ATOM 1561 N N . ILE A 1 186 ? -52.502 -2.611 14.509 1.00 47.22 186 ILE A N 1
ATOM 1562 C CA . ILE A 1 186 ? -53.650 -1.696 14.610 1.00 47.22 186 ILE A CA 1
ATOM 1563 C C . ILE A 1 186 ? -54.009 -1.091 13.244 1.00 47.22 186 ILE A C 1
ATOM 1565 O O . ILE A 1 186 ? -55.101 -0.555 13.067 1.00 47.22 186 ILE A O 1
ATOM 1569 N N . THR A 1 187 ? -53.160 -1.232 12.225 1.00 47.81 187 THR A N 1
ATOM 1570 C CA . THR A 1 187 ? -53.458 -0.737 10.873 1.00 47.81 187 THR A CA 1
ATOM 1571 C C . THR A 1 187 ? -54.329 -1.673 10.027 1.00 47.81 187 THR A C 1
ATOM 1573 O O . THR A 1 187 ? -54.693 -1.286 8.921 1.00 47.81 187 THR A O 1
ATOM 1576 N N . LEU A 1 188 ? -54.705 -2.864 10.516 1.00 48.97 188 LEU A N 1
ATOM 1577 C CA . LEU A 1 188 ? -55.584 -3.794 9.782 1.00 48.97 188 LEU A CA 1
ATOM 1578 C C . LEU A 1 188 ? -57.040 -3.839 10.281 1.00 48.97 188 LEU A C 1
ATOM 1580 O O . LEU A 1 188 ? -57.879 -4.453 9.627 1.00 48.97 188 LEU A O 1
ATOM 1584 N N . LEU A 1 189 ? -57.381 -3.151 11.378 1.00 47.94 189 LEU A N 1
ATOM 1585 C CA . LEU A 1 189 ? -58.760 -3.102 11.904 1.00 47.94 189 LEU A CA 1
ATOM 1586 C C . LEU A 1 189 ? -59.527 -1.820 11.542 1.00 47.94 189 LEU A C 1
ATOM 1588 O O . LEU A 1 189 ? -60.753 -1.785 11.639 1.00 47.94 189 LEU A O 1
ATOM 1592 N N . THR A 1 190 ? -58.844 -0.781 11.060 1.00 53.25 190 THR A N 1
ATOM 1593 C CA . THR A 1 190 ? -59.487 0.469 10.629 1.00 53.25 190 THR A CA 1
ATOM 1594 C C . THR A 1 190 ? -60.274 0.403 9.304 1.00 53.25 190 THR A C 1
ATOM 1596 O O . THR A 1 190 ? -61.203 1.201 9.177 1.00 53.25 190 THR A O 1
ATOM 1599 N N . PRO A 1 191 ? -60.045 -0.529 8.347 1.00 47.19 191 PRO A N 1
ATOM 1600 C CA . PRO A 1 191 ? -60.903 -0.626 7.165 1.00 47.19 191 PRO A CA 1
ATOM 1601 C C . PRO A 1 191 ? -62.178 -1.461 7.384 1.00 47.19 191 PRO A C 1
ATOM 1603 O O . PRO A 1 191 ? -63.132 -1.302 6.627 1.00 47.19 191 PRO A O 1
ATOM 1606 N N . ILE A 1 192 ? -62.252 -2.308 8.420 1.00 49.22 192 ILE A N 1
ATOM 1607 C CA . ILE A 1 192 ? -63.424 -3.179 8.651 1.00 49.22 192 ILE A CA 1
ATOM 1608 C C . ILE A 1 192 ? -64.585 -2.395 9.288 1.00 49.22 192 ILE A C 1
ATOM 1610 O O . ILE A 1 192 ? -65.734 -2.567 8.889 1.00 49.22 192 ILE A O 1
ATOM 1614 N N . LEU A 1 193 ? -64.296 -1.457 10.197 1.00 47.81 193 LEU A N 1
ATOM 1615 C CA . LEU A 1 193 ? -65.319 -0.602 10.822 1.00 47.81 193 LEU A CA 1
ATOM 1616 C C . LEU A 1 193 ? -65.900 0.459 9.869 1.00 47.81 193 LEU A C 1
ATOM 1618 O O . LEU A 1 193 ? -67.044 0.880 10.041 1.00 47.81 193 LEU A O 1
ATOM 1622 N N . TYR A 1 194 ? -65.149 0.877 8.843 1.00 50.81 194 TYR A N 1
ATOM 1623 C CA . TYR A 1 194 ? -65.622 1.883 7.883 1.00 50.81 194 TYR A CA 1
ATOM 1624 C C . TYR A 1 194 ? -66.610 1.298 6.855 1.00 50.81 194 TYR A C 1
ATOM 1626 O O . TYR A 1 194 ? -67.531 1.985 6.414 1.00 50.81 194 TYR A O 1
ATOM 1634 N N . ILE A 1 195 ? -66.489 0.005 6.529 1.00 53.97 195 ILE A N 1
ATOM 1635 C CA . ILE A 1 195 ? -67.401 -0.681 5.598 1.00 53.97 195 ILE A CA 1
ATOM 1636 C C . ILE A 1 195 ? -68.755 -0.977 6.268 1.00 53.97 195 ILE A C 1
ATOM 1638 O O . ILE A 1 195 ? -69.798 -0.819 5.633 1.00 53.97 195 ILE A O 1
ATOM 1642 N N . THR A 1 196 ? -68.781 -1.310 7.563 1.00 56.03 196 THR A N 1
ATOM 1643 C CA . THR A 1 196 ? -70.040 -1.581 8.283 1.00 56.03 196 THR A CA 1
ATOM 1644 C C . THR A 1 196 ? -70.870 -0.321 8.538 1.00 56.03 196 THR A C 1
ATOM 1646 O O . THR A 1 196 ? -72.097 -0.380 8.499 1.00 56.03 196 THR A O 1
ATOM 1649 N N . ALA A 1 197 ? -70.225 0.834 8.744 1.00 54.50 197 ALA A N 1
ATOM 1650 C CA . ALA A 1 197 ? -70.926 2.108 8.919 1.00 54.50 197 ALA A CA 1
ATOM 1651 C C . ALA A 1 197 ? -71.531 2.636 7.603 1.00 54.50 197 ALA A C 1
ATOM 1653 O O . ALA A 1 197 ? -72.592 3.257 7.615 1.00 54.50 197 ALA A O 1
ATOM 1654 N N . SER A 1 198 ? -70.901 2.349 6.459 1.00 55.25 198 SER A N 1
ATOM 1655 C CA . SER A 1 198 ? -71.420 2.762 5.149 1.00 55.25 198 SER A CA 1
ATOM 1656 C C . SER A 1 198 ? -72.596 1.888 4.680 1.00 55.25 198 SER A C 1
ATOM 1658 O O . SER A 1 198 ? -73.552 2.405 4.104 1.00 55.25 198 SER A O 1
ATOM 1660 N N . PHE A 1 199 ? -72.600 0.590 5.014 1.00 55.56 199 PHE A N 1
ATOM 1661 C CA . PHE A 1 199 ? -73.721 -0.310 4.705 1.00 55.56 199 PHE A CA 1
ATOM 1662 C C . PHE A 1 199 ? -74.987 -0.026 5.532 1.00 55.56 199 PHE A C 1
ATOM 1664 O O . PHE A 1 199 ? -76.088 -0.116 4.990 1.00 55.56 199 PHE A O 1
ATOM 1671 N N . LEU A 1 200 ? -74.869 0.373 6.807 1.00 56.00 200 LEU A N 1
ATOM 1672 C CA . LEU A 1 200 ? -76.047 0.740 7.609 1.00 56.00 200 LEU A CA 1
ATOM 1673 C C . LEU A 1 200 ? -76.690 2.064 7.163 1.00 56.00 200 LEU A C 1
ATOM 1675 O O . LEU A 1 200 ? -77.915 2.173 7.176 1.00 56.00 200 LEU A O 1
ATOM 1679 N N . SER A 1 201 ? -75.899 3.042 6.708 1.00 55.41 201 SER A N 1
ATOM 1680 C CA . SER A 1 201 ? -76.448 4.294 6.164 1.00 55.41 201 SER A CA 1
ATOM 1681 C C . SER A 1 201 ? -77.171 4.100 4.827 1.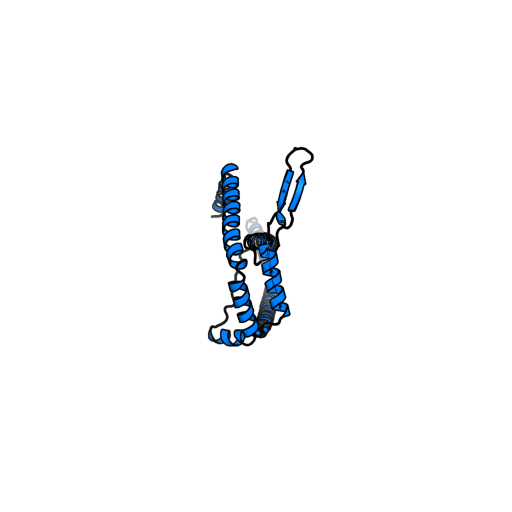00 55.41 201 SER A C 1
ATOM 1683 O O . SER A 1 201 ? -78.112 4.834 4.541 1.00 55.41 201 SER A O 1
ATOM 1685 N N . PHE A 1 202 ? -76.796 3.098 4.024 1.00 54.62 202 PHE A N 1
ATOM 1686 C CA . PHE A 1 202 ? -77.484 2.800 2.761 1.00 54.62 202 PHE A CA 1
ATOM 1687 C C . PHE A 1 202 ? -78.836 2.094 2.962 1.00 54.62 202 PHE A C 1
ATOM 1689 O O . PHE A 1 202 ? -79.760 2.310 2.183 1.00 54.62 202 PHE A O 1
ATOM 1696 N N . ILE A 1 203 ? -78.985 1.296 4.026 1.00 57.41 203 ILE A N 1
ATOM 1697 C CA . ILE A 1 203 ? -80.253 0.615 4.347 1.00 57.41 203 ILE A CA 1
ATOM 1698 C C . ILE A 1 203 ? -81.276 1.583 4.965 1.00 57.41 203 ILE A C 1
ATOM 1700 O O . ILE A 1 203 ? -82.468 1.449 4.710 1.00 57.41 203 ILE A O 1
ATOM 1704 N N . LEU A 1 204 ? -80.834 2.597 5.717 1.00 54.66 204 LEU A N 1
ATOM 1705 C CA . LEU A 1 204 ? -81.734 3.594 6.317 1.00 54.66 204 LEU A CA 1
ATOM 1706 C C . LEU A 1 204 ? -82.237 4.669 5.335 1.00 54.66 204 LEU A C 1
ATOM 1708 O O . LEU A 1 204 ? -83.271 5.272 5.597 1.00 54.66 204 LEU A O 1
ATOM 1712 N N . LEU A 1 205 ? -81.555 4.896 4.207 1.00 54.09 205 LEU A N 1
ATOM 1713 C CA . LEU A 1 205 ? -81.955 5.885 3.190 1.00 54.09 205 LEU A CA 1
ATOM 1714 C C . LEU A 1 205 ? -82.770 5.304 2.021 1.00 54.09 205 LEU A C 1
ATOM 1716 O O . LEU A 1 205 ? -83.332 6.067 1.244 1.00 54.09 205 LEU A O 1
ATOM 1720 N N . ALA A 1 206 ? -82.854 3.977 1.891 1.00 53.25 206 ALA A N 1
ATOM 1721 C CA . ALA A 1 206 ? -83.631 3.303 0.842 1.00 53.25 206 ALA A CA 1
ATOM 1722 C C . ALA A 1 206 ? -84.997 2.770 1.332 1.00 53.25 206 ALA A C 1
ATOM 1724 O O . ALA A 1 206 ? -85.667 2.038 0.608 1.00 53.25 206 ALA A O 1
ATOM 1725 N N . GLY A 1 207 ? -85.388 3.105 2.567 1.00 54.78 207 GLY A N 1
ATOM 1726 C CA . GLY A 1 207 ? -86.596 2.615 3.240 1.00 54.78 207 GLY A CA 1
ATOM 1727 C C . GLY A 1 207 ? -87.658 3.679 3.538 1.00 54.78 207 GLY A C 1
ATOM 1728 O O . GLY A 1 207 ? -88.420 3.496 4.486 1.00 54.78 207 GLY A O 1
ATOM 1729 N N . THR A 1 208 ? -87.708 4.773 2.773 1.00 45.59 208 THR A N 1
ATOM 1730 C CA . THR A 1 208 ? -88.800 5.768 2.798 1.00 45.59 208 THR A CA 1
ATOM 1731 C C . THR A 1 208 ? -89.227 6.129 1.392 1.00 45.59 208 THR A C 1
ATOM 1733 O O . THR A 1 208 ? -88.310 6.441 0.598 1.00 45.59 208 THR A O 1
#